Protein AF-A0A8S3VR47-F1 (afdb_monomer)

Radius of gyration: 37.42 Å; Cα contacts (8 Å, |Δi|>4): 208; chains: 1; bounding box: 90×82×97 Å

Sequence (323 aa):
MSSPNVTDDVFSLEKEMTPVKSRRLQKVEEIESEVDSNDSGESSEEDEELQRLKKEQKSQEKKEKIRKEIEKEKKELKKKTEKQKGTAKVDDSLNINSLRKCPSIKKKAESAVKKILEIDSDDSSDESGDTTSSYEVVKKQLWPQSKLQFEYAGSKINFDDLEFNLFVAGELEILSSSKIGDVERIGRTKLLKKIAYYTELYEWKGLKKMYAHIIRQIENGLADWSKDFSEIETPILIKYVKSDVKSKKSIQYGENKKPVKKEETVFYCSHFQRKKCVHKDSHYGKIRGVDKYLQHICATCWREDNRKAYHPESSEICPHQTK

pLDDT: mean 74.53, std 20.35, range [34.5, 96.44]

Mean predicted aligned error: 22.83 Å

Organism: Mytilus edulis (NCBI:txid6550)

Foldseek 3Di:
DDDDDDDDDDDDDDDDDDDDDDPPPPPPPPPPPDDDDDDPDPDPPVVVVVVVVVVVVVVVVVVVVVVVVVVVVVVVVVVVVVVVVPPDPDDPDDDPVVVVPDVVSVVVVVVVVVVVVVVPDDDDDDDDDDDDPPLQQPDDDQALQCQQDDPSPVPPDDLQNDDPVSRLRSLVSVLPDPPDDPLQNVLSVVLNVVLVVCVVFFDPNLSSVLVVVVNVCVRSVVDDSNDDCVVVSCVSGVVTTDPVNVVVPPPPDDDDDDPDPPPPPAAADPCLLVVNDPDPAWDWDDDPNDTDTHGQAEPCCCVPVVDGHNHHLCDPPHPPNDD

Secondary structure (DSSP, 8-state):
----------------------TTS-SSSSSSS---S-------HHHHHHHHHHHHHHHHHHHHHHHHHHHHHHHHHHHHHHHHTTS----S---HHHHTT-HHHHHHHHHHHHHHHTTS---S-------------SSPPP-GGGG--GGGTT----GGG--HHHHHHHHHHHHH-TTS-HHHHHHHHHHHHHHHHHTTTB-HHHHHHHHHHHHHHHHTTS--TTS--HHHHHHHHGGGB-HHHHHHH-SSSS----SSS-----EE-HHHHTT--S-SS-EEEEETTEEEEEE-S-HHHHHHH-----S-TTSTT-TT---

Solvent-accessible surface area (backbone atoms only — not comparable to full-atom values): 20660 Å² total; per-residue (Å²): 136,82,85,81,91,82,84,83,85,88,87,88,86,87,90,80,80,80,79,84,73,69,95,80,75,84,82,80,82,85,82,83,85,85,87,90,79,88,77,100,62,96,70,59,71,69,60,58,51,54,50,50,53,54,52,49,51,54,52,52,54,52,52,52,55,51,52,56,50,55,53,50,52,52,54,52,52,52,54,55,56,57,64,64,68,76,75,69,94,72,82,93,77,82,58,72,73,62,62,72,68,38,67,72,53,49,53,54,51,50,51,55,52,46,67,65,59,68,77,77,76,87,90,74,96,72,96,71,99,68,84,74,80,72,75,62,71,70,42,88,72,93,54,32,61,82,43,38,60,75,93,45,46,89,51,89,62,52,71,90,72,57,48,71,70,56,39,50,51,5,44,51,43,55,60,69,39,84,88,56,54,71,61,48,42,53,28,50,51,53,50,52,52,50,49,66,62,38,59,80,46,31,37,67,72,32,52,52,52,45,51,54,50,52,51,49,35,34,16,47,62,79,44,57,49,85,61,84,56,66,83,62,45,52,75,54,36,67,83,25,55,31,68,79,45,55,67,68,61,42,81,70,81,72,82,75,83,69,97,56,80,83,73,69,84,80,40,55,38,71,41,42,38,71,77,65,46,90,62,95,63,62,45,76,46,74,58,96,88,40,83,42,66,21,34,68,38,15,64,56,46,38,72,75,68,72,37,93,37,84,44,32,47,78,32,93,85,35,94,79,46,81,126

Structure (mmCIF, N/CA/C/O backbone):
data_AF-A0A8S3VR47-F1
#
_entry.id   AF-A0A8S3VR47-F1
#
loop_
_atom_site.group_PDB
_atom_site.id
_atom_site.type_symbol
_atom_site.label_atom_id
_atom_site.label_alt_id
_atom_site.label_comp_id
_atom_site.label_asym_id
_atom_site.label_entity_id
_atom_site.label_seq_id
_atom_site.pdbx_PDB_ins_code
_atom_site.Cartn_x
_atom_site.Cartn_y
_atom_site.Cartn_z
_atom_site.occupancy
_atom_site.B_iso_or_equiv
_atom_site.auth_seq_id
_atom_site.auth_comp_id
_atom_site.auth_asym_id
_atom_site.auth_atom_id
_atom_site.pdbx_PDB_model_num
ATOM 1 N N . MET A 1 1 ? -52.305 -42.055 33.630 1.00 45.38 1 MET A N 1
ATOM 2 C CA . MET A 1 1 ? -50.870 -42.272 33.370 1.00 45.38 1 MET A CA 1
ATOM 3 C C . MET A 1 1 ? -50.114 -41.103 33.960 1.00 45.38 1 MET A C 1
ATOM 5 O O . MET A 1 1 ? -50.601 -39.983 33.903 1.00 45.38 1 MET A O 1
ATOM 9 N N . SER A 1 2 ? -49.038 -41.442 34.648 1.00 35.91 2 SER A N 1
ATOM 10 C CA . SER A 1 2 ? -48.363 -40.696 35.701 1.00 35.91 2 SER A CA 1
ATOM 11 C C . SER A 1 2 ? -47.558 -39.482 35.214 1.00 35.91 2 SER A C 1
ATOM 13 O O . SER A 1 2 ? -46.956 -39.528 34.146 1.00 35.91 2 SER A O 1
ATOM 15 N N . SER A 1 3 ? -47.519 -38.441 36.053 1.00 45.22 3 SER A N 1
ATOM 16 C CA . SER A 1 3 ? -46.480 -37.389 36.176 1.00 45.22 3 SER A CA 1
ATOM 17 C C . SER A 1 3 ? -45.062 -38.001 36.351 1.00 45.22 3 SER A C 1
ATOM 19 O O . SER A 1 3 ? -45.022 -39.215 36.582 1.00 45.22 3 SER A O 1
ATOM 21 N N . PRO A 1 4 ? -43.911 -37.265 36.362 1.00 53.34 4 PRO A N 1
ATOM 22 C CA . PRO A 1 4 ? -43.695 -35.832 36.691 1.00 53.34 4 PRO A CA 1
ATOM 23 C C . PRO A 1 4 ? -42.649 -35.088 35.801 1.00 53.34 4 PRO A C 1
ATOM 25 O O . PRO A 1 4 ? -41.979 -35.690 34.974 1.00 53.34 4 PRO A O 1
ATOM 28 N N . ASN A 1 5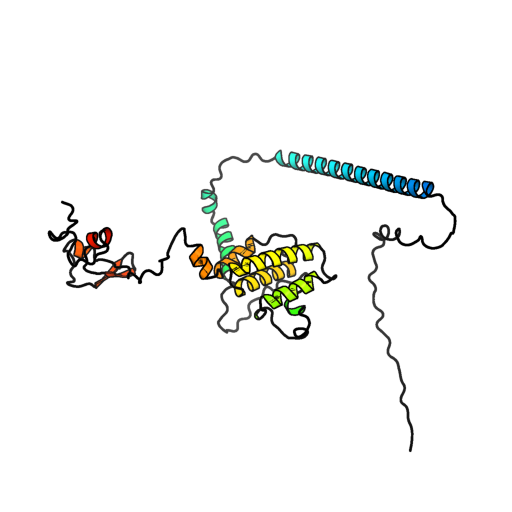 ? -42.623 -33.751 35.729 1.00 44.78 5 ASN A N 1
ATOM 29 C CA . ASN A 1 5 ? -42.005 -32.768 36.644 1.00 44.78 5 ASN A CA 1
ATOM 30 C C . ASN A 1 5 ? -40.547 -33.091 37.045 1.00 44.78 5 ASN A C 1
ATOM 32 O O . ASN A 1 5 ? -40.329 -33.987 37.855 1.00 44.78 5 ASN A O 1
ATOM 36 N N . VAL A 1 6 ? -39.583 -32.318 36.526 1.00 46.34 6 VAL A N 1
ATOM 37 C CA . VAL A 1 6 ? -38.232 -32.155 37.093 1.00 46.34 6 VAL A CA 1
ATOM 38 C C . VAL A 1 6 ? -37.851 -30.679 36.973 1.00 46.34 6 VAL A C 1
ATOM 40 O O . VAL A 1 6 ? -37.623 -30.158 35.881 1.00 46.34 6 VAL A O 1
ATOM 43 N N . THR A 1 7 ? -37.886 -30.021 38.126 1.00 51.62 7 THR A N 1
ATOM 44 C CA . THR A 1 7 ? -37.206 -28.773 38.466 1.00 51.62 7 THR A CA 1
ATOM 45 C C . THR A 1 7 ? -35.730 -29.050 38.780 1.00 51.62 7 THR A C 1
ATOM 47 O O . THR A 1 7 ? -35.314 -30.205 38.802 1.00 51.62 7 THR A O 1
ATOM 50 N N . ASP A 1 8 ? -35.005 -27.971 39.086 1.00 41.53 8 ASP A N 1
ATOM 51 C CA . ASP A 1 8 ? -33.712 -27.883 39.790 1.00 41.53 8 ASP A CA 1
ATOM 52 C C . ASP A 1 8 ? -32.565 -27.465 38.847 1.00 41.53 8 ASP A C 1
ATOM 54 O O . ASP A 1 8 ? -32.149 -28.222 37.976 1.00 41.53 8 ASP A O 1
ATOM 58 N N . ASP A 1 9 ? -32.147 -26.197 38.770 1.00 39.34 9 ASP A N 1
ATOM 59 C CA . ASP A 1 9 ? -31.690 -25.234 39.792 1.00 39.34 9 ASP A CA 1
ATOM 60 C C . ASP A 1 9 ? -30.196 -25.401 40.143 1.00 39.34 9 ASP A C 1
ATOM 62 O O . ASP A 1 9 ? -29.664 -26.501 40.254 1.00 39.34 9 ASP A O 1
ATOM 66 N N . VAL A 1 10 ? -29.557 -24.245 40.343 1.00 40.38 10 VAL A N 1
ATOM 67 C CA . VAL A 1 10 ? -28.254 -24.017 40.989 1.00 40.38 10 VAL A CA 1
ATOM 68 C C . VAL A 1 10 ? -26.979 -24.416 40.221 1.00 40.38 10 VAL A C 1
ATOM 70 O O . VAL A 1 10 ? -26.553 -25.560 40.230 1.00 40.38 10 VAL A O 1
ATOM 73 N N . PHE A 1 11 ? -26.258 -23.413 39.697 1.00 36.03 11 PHE A N 1
ATOM 74 C CA . PHE A 1 11 ? -24.902 -23.088 40.180 1.00 36.03 11 PHE A CA 1
ATOM 75 C C . PHE A 1 11 ? -24.488 -21.669 39.746 1.00 36.03 11 PHE A C 1
ATOM 77 O O . PHE A 1 11 ? -24.173 -21.395 38.591 1.00 36.03 11 PHE A O 1
ATOM 84 N N . SER A 1 12 ? -24.501 -20.756 40.719 1.00 49.31 12 SER A N 1
ATOM 85 C CA . SER A 1 12 ? -23.784 -19.479 40.691 1.00 49.31 12 SER A CA 1
ATOM 86 C C . SER A 1 12 ? -22.348 -19.700 41.153 1.00 49.31 12 SER A C 1
ATOM 88 O O . SER A 1 12 ? -22.176 -20.304 42.206 1.00 49.31 12 SER A O 1
ATOM 90 N N . LEU A 1 13 ? -21.358 -19.156 40.438 1.00 44.16 13 LEU A N 1
ATOM 91 C CA . LEU A 1 13 ? -20.103 -18.603 40.977 1.00 44.16 13 LEU A CA 1
ATOM 92 C C . LEU A 1 13 ? -19.176 -18.220 39.820 1.00 44.16 13 LEU A C 1
ATOM 94 O O . LEU A 1 13 ? -18.430 -19.050 39.328 1.00 44.16 13 LEU A O 1
ATOM 98 N N . GLU A 1 14 ? -19.186 -16.946 39.437 1.00 43.62 14 GLU A N 1
ATOM 99 C CA . GLU A 1 14 ? -17.958 -16.259 39.029 1.00 43.62 14 GLU A CA 1
ATOM 100 C C . GLU A 1 14 ? -18.130 -14.766 39.309 1.00 43.62 14 GLU A C 1
ATOM 102 O O . GLU A 1 14 ? -18.739 -13.985 38.582 1.00 43.62 14 GLU A O 1
ATOM 107 N N . LYS A 1 15 ? -17.663 -14.416 40.502 1.00 48.91 15 LYS A N 1
ATOM 108 C CA . LYS A 1 15 ? -17.603 -13.080 41.060 1.00 48.91 15 LYS A CA 1
ATOM 109 C C . LYS A 1 15 ? -16.148 -12.661 40.974 1.00 48.91 15 LYS A C 1
ATOM 111 O O . LYS A 1 15 ? -15.463 -12.791 41.975 1.00 48.91 15 LYS A O 1
ATOM 116 N N . GLU A 1 16 ? -15.669 -12.158 39.839 1.00 39.12 16 GLU A N 1
ATOM 117 C CA . GLU A 1 16 ? -14.334 -11.555 39.806 1.00 39.12 16 GLU A CA 1
ATOM 118 C C . GLU A 1 16 ? -14.244 -10.275 38.962 1.00 39.12 16 GLU A C 1
ATOM 120 O O . GLU A 1 16 ? -14.338 -10.254 37.740 1.00 39.12 16 GLU A O 1
ATOM 125 N N . MET A 1 17 ? -13.980 -9.207 39.723 1.00 35.44 17 MET A N 1
ATOM 126 C CA . MET A 1 17 ? -12.938 -8.215 39.461 1.00 35.44 17 MET A CA 1
ATOM 127 C C . MET A 1 17 ? -13.249 -7.157 38.398 1.00 35.44 17 MET A C 1
ATOM 129 O O . MET A 1 17 ? -12.643 -7.072 37.333 1.00 35.44 17 MET A O 1
ATOM 133 N N . THR A 1 18 ? -14.113 -6.217 38.786 1.00 48.44 18 THR A N 1
ATOM 134 C CA . THR A 1 18 ? -14.063 -4.853 38.249 1.00 48.44 18 THR A CA 1
ATOM 135 C C . THR A 1 18 ? -12.671 -4.253 38.496 1.00 48.44 18 THR A C 1
ATOM 137 O O . THR A 1 18 ? -12.211 -4.275 39.644 1.00 48.44 18 THR A O 1
ATOM 140 N N . PRO A 1 19 ? -12.001 -3.669 37.490 1.00 47.28 19 PRO A N 1
ATOM 141 C CA . PRO A 1 19 ? -10.727 -3.008 37.713 1.00 47.28 19 PRO A CA 1
ATOM 142 C C . PRO A 1 19 ? -10.927 -1.799 38.630 1.00 47.28 19 PRO A C 1
ATOM 144 O O . PRO A 1 19 ? -11.740 -0.911 38.363 1.00 47.28 19 PRO A O 1
ATOM 147 N N . VAL A 1 20 ? -10.151 -1.779 39.714 1.00 42.91 20 VAL A N 1
ATOM 148 C CA . VAL A 1 20 ? -9.970 -0.640 40.614 1.00 42.91 20 VAL A CA 1
ATOM 149 C C . VAL A 1 20 ? -9.509 0.549 39.774 1.00 42.91 20 VAL A C 1
ATOM 151 O O . VAL A 1 20 ? -8.335 0.677 39.422 1.00 42.91 20 VAL A O 1
ATOM 154 N N . LYS A 1 21 ? -10.452 1.423 39.414 1.00 40.72 21 LYS A N 1
ATOM 155 C CA . LYS A 1 21 ? -10.138 2.706 38.794 1.00 40.72 21 LYS A CA 1
ATOM 156 C C . LYS A 1 21 ? -9.376 3.542 39.818 1.00 40.72 21 LYS A C 1
ATOM 158 O O . LYS A 1 21 ? -9.867 3.857 40.900 1.00 40.72 21 LYS A O 1
ATOM 163 N N . SER A 1 22 ? -8.142 3.868 39.453 1.00 42.78 22 SER A N 1
ATOM 164 C CA . SER A 1 22 ? -7.271 4.791 40.167 1.00 42.78 22 SER A CA 1
ATOM 165 C C . SER A 1 22 ? -8.015 6.094 40.477 1.00 42.78 22 SER A C 1
ATOM 167 O O . SER A 1 22 ? -8.531 6.766 39.584 1.00 42.78 22 SER A O 1
ATOM 169 N N . ARG A 1 23 ? -8.038 6.453 41.763 1.00 48.28 23 ARG A N 1
ATOM 170 C CA . ARG A 1 23 ? -8.729 7.592 42.400 1.00 48.28 23 ARG A CA 1
ATOM 171 C C . ARG A 1 23 ? -8.258 8.989 41.945 1.00 48.28 23 ARG A C 1
ATOM 173 O O . ARG A 1 23 ? -8.416 9.958 42.680 1.00 48.28 23 ARG A O 1
ATOM 180 N N . ARG A 1 24 ? -7.639 9.126 40.767 1.00 48.47 24 ARG A N 1
ATOM 181 C CA . ARG A 1 24 ? -6.982 10.369 40.322 1.00 48.47 24 ARG A CA 1
ATOM 182 C C . ARG A 1 24 ? -7.484 10.979 39.014 1.00 48.47 24 ARG A C 1
ATOM 184 O O . ARG A 1 24 ? -6.979 12.032 38.645 1.00 48.47 24 ARG A O 1
ATOM 191 N N . LEU A 1 25 ? -8.490 10.398 38.357 1.00 46.91 25 LEU A N 1
ATOM 192 C CA . LEU A 1 25 ? -9.083 10.965 37.132 1.00 46.91 25 LEU A CA 1
ATOM 193 C C . LEU A 1 25 ? -10.621 10.920 37.119 1.00 46.91 25 LEU A C 1
ATOM 195 O O . LEU A 1 25 ? -11.232 10.718 36.081 1.00 46.91 25 LEU A O 1
ATOM 199 N N . GLN A 1 26 ? -11.254 11.145 38.271 1.00 45.03 26 GLN A N 1
ATOM 200 C CA . GLN A 1 26 ? -12.717 11.224 38.410 1.00 45.03 26 GLN A CA 1
ATOM 201 C C . GLN A 1 26 ? -13.186 12.649 38.759 1.00 45.03 26 GLN A C 1
ATOM 203 O O . GLN A 1 26 ? -14.084 12.840 39.563 1.00 45.03 26 GLN A O 1
ATOM 208 N N . LYS A 1 27 ? -12.525 13.677 38.207 1.00 46.84 27 LYS A N 1
ATOM 209 C CA . LYS A 1 27 ? -12.862 15.092 38.473 1.00 46.84 27 LYS A CA 1
ATOM 210 C C . LYS A 1 27 ? -13.110 15.926 37.210 1.00 46.84 27 LYS A C 1
ATOM 212 O O . LYS A 1 27 ? -13.050 17.148 37.271 1.00 46.84 27 LYS A O 1
ATOM 217 N N . VAL A 1 28 ? -13.344 15.283 36.062 1.00 46.56 28 VAL A N 1
ATOM 218 C CA . VAL A 1 28 ? -13.580 15.989 34.783 1.00 46.56 28 VAL A CA 1
ATOM 219 C C . VAL A 1 28 ? -14.861 15.537 34.060 1.00 46.56 28 VAL A C 1
ATOM 221 O O . VAL A 1 28 ? -15.306 16.248 33.173 1.00 46.56 28 VAL A O 1
ATOM 224 N N . GLU A 1 29 ? -15.518 14.448 34.475 1.00 46.59 29 GLU A N 1
ATOM 225 C CA . GLU A 1 29 ? -16.723 13.914 33.797 1.00 46.59 29 GLU A CA 1
ATOM 226 C C . GLU A 1 29 ? -18.008 13.934 34.646 1.00 46.59 29 GLU A C 1
ATOM 228 O O . GLU A 1 29 ? -19.011 13.354 34.257 1.00 46.59 29 GLU A O 1
ATOM 233 N N . GLU A 1 30 ? -18.015 14.626 35.787 1.00 46.81 30 GLU A N 1
ATOM 234 C CA . GLU A 1 30 ? -19.181 14.708 36.686 1.00 46.81 30 GLU A CA 1
ATOM 235 C C . GLU A 1 30 ? -19.636 16.168 36.874 1.00 46.81 30 GLU A C 1
ATOM 237 O O . GLU A 1 30 ? -19.769 16.652 37.993 1.00 46.81 30 GLU A O 1
ATOM 242 N N . ILE A 1 31 ? -19.769 16.926 35.772 1.00 48.53 31 ILE A N 1
ATOM 243 C CA . ILE A 1 31 ? -20.340 18.297 35.779 1.00 48.53 31 ILE A CA 1
ATOM 244 C C . ILE A 1 31 ? -21.360 18.523 34.631 1.00 48.53 31 ILE A C 1
ATOM 246 O O . ILE A 1 31 ? -21.860 19.629 34.470 1.00 48.53 31 ILE A O 1
ATOM 250 N N . GLU A 1 32 ? -21.747 17.509 33.845 1.00 50.62 32 GLU A N 1
ATOM 251 C CA . GLU A 1 32 ? -22.691 17.709 32.717 1.00 50.62 32 GLU A CA 1
ATOM 252 C C . GLU A 1 32 ? -24.020 16.939 32.814 1.00 50.62 32 GLU A C 1
ATOM 254 O O . GLU A 1 32 ? -24.735 16.857 31.822 1.00 50.62 32 GLU A O 1
ATOM 259 N N . SER A 1 33 ? -24.415 16.411 33.979 1.00 49.59 33 SER A N 1
ATOM 260 C CA . SER A 1 33 ? -25.659 15.621 34.065 1.00 49.59 33 SER A CA 1
ATOM 261 C C . SER A 1 33 ? -26.520 15.835 35.310 1.00 49.59 33 SER A C 1
ATOM 263 O O . SER A 1 33 ? -27.142 14.885 35.773 1.00 49.59 33 SER A O 1
ATOM 265 N N . GLU A 1 34 ? -26.600 17.053 35.843 1.00 53.34 34 GLU A N 1
ATOM 266 C CA . GLU A 1 34 ? -27.635 17.396 36.832 1.00 53.34 34 GLU A CA 1
ATOM 267 C C . GLU A 1 34 ? -28.100 18.846 36.669 1.00 53.34 34 GLU A C 1
ATOM 269 O O . GLU A 1 34 ? -27.695 19.706 37.440 1.00 53.34 34 GLU A O 1
ATOM 274 N N . VAL A 1 35 ? -28.950 19.124 35.675 1.00 54.09 35 VAL A N 1
ATOM 275 C CA . VAL A 1 35 ? -29.987 20.168 35.785 1.00 54.09 35 VAL A CA 1
ATOM 276 C C . VAL A 1 35 ? -31.121 19.810 34.817 1.00 54.09 35 VAL A C 1
ATOM 278 O O . VAL A 1 35 ? -31.067 20.192 33.658 1.00 54.09 35 VAL A O 1
ATOM 281 N N . ASP A 1 36 ? -32.112 19.040 35.263 1.00 47.97 36 ASP A N 1
ATOM 282 C CA . ASP A 1 36 ? -33.430 18.977 34.608 1.00 47.97 36 ASP A CA 1
ATOM 283 C C . ASP A 1 36 ? -34.468 18.436 35.601 1.00 47.97 36 ASP A C 1
ATOM 285 O O . ASP A 1 36 ? -34.911 17.292 35.538 1.00 47.97 36 ASP A O 1
ATOM 289 N N . SER A 1 37 ? -34.817 19.270 36.581 1.00 53.62 37 SER A N 1
ATOM 290 C CA . SER A 1 37 ? -36.070 19.154 37.336 1.00 53.62 37 SER A CA 1
ATOM 291 C C . SER A 1 37 ? -36.248 20.378 38.238 1.00 53.62 37 SER A C 1
ATOM 293 O O . SER A 1 37 ? -35.385 20.638 39.076 1.00 53.62 37 SER A O 1
ATOM 295 N N . ASN A 1 38 ? -37.398 21.048 38.090 1.00 43.69 38 ASN A N 1
ATOM 296 C CA . ASN A 1 38 ? -37.838 22.317 38.701 1.00 43.69 38 ASN A CA 1
ATOM 297 C C . ASN A 1 38 ? -37.197 23.549 38.035 1.00 43.69 38 ASN A C 1
ATOM 299 O O . ASN A 1 38 ? -35.996 23.586 37.825 1.00 43.69 38 ASN A O 1
ATOM 303 N N . ASP A 1 39 ? -37.905 24.604 37.652 1.00 45.28 39 ASP A N 1
ATOM 304 C CA . ASP A 1 39 ? -39.123 25.181 38.207 1.00 45.28 39 ASP A CA 1
ATOM 305 C C . ASP A 1 39 ? -39.733 26.102 37.138 1.00 45.28 39 ASP A C 1
ATOM 307 O O . ASP A 1 39 ? -39.016 26.791 36.410 1.00 45.28 39 ASP A O 1
ATOM 311 N N . SER A 1 40 ? -41.055 26.092 37.020 1.00 52.41 40 SER A N 1
ATOM 312 C CA . SER A 1 40 ? -41.826 26.959 36.135 1.00 52.41 40 SER A CA 1
ATOM 313 C C . SER A 1 40 ? -41.816 28.391 36.672 1.00 52.41 40 SER A C 1
ATOM 315 O O . SER A 1 40 ? -42.742 28.808 37.365 1.00 52.41 40 SER A O 1
ATOM 317 N N . GLY A 1 41 ? -40.759 29.134 36.362 1.00 51.00 41 GLY A N 1
ATOM 318 C CA . GLY A 1 41 ? -40.695 30.579 36.535 1.00 51.00 41 GLY A CA 1
ATOM 319 C C . GLY A 1 41 ? -40.563 31.238 35.172 1.00 51.00 41 GLY A C 1
ATOM 320 O O . GLY A 1 41 ? -39.609 30.955 34.452 1.00 51.00 41 GLY A O 1
ATOM 321 N N . GLU A 1 42 ? -41.513 32.102 34.817 1.00 56.94 42 GLU A N 1
ATOM 322 C CA . GLU A 1 42 ? -41.394 33.052 33.708 1.00 56.94 42 GLU A CA 1
ATOM 323 C C . GLU A 1 42 ? -40.148 33.926 33.935 1.00 56.94 42 GLU A C 1
ATOM 325 O O . GLU A 1 42 ? -40.198 34.969 34.584 1.00 56.94 42 GLU A O 1
ATOM 330 N N . SER A 1 43 ? -38.997 33.459 33.455 1.00 55.41 43 SER A N 1
ATOM 331 C CA . SER A 1 43 ? -37.766 34.235 33.395 1.00 55.41 43 SER A CA 1
ATOM 332 C C . SER A 1 43 ? -37.790 34.999 32.080 1.00 55.41 43 SER A C 1
ATOM 334 O O . SER A 1 43 ? -37.820 34.410 31.001 1.00 55.41 43 SER A O 1
ATOM 336 N N . SER A 1 44 ? -37.855 36.324 32.191 1.00 65.44 44 SER A N 1
ATOM 337 C CA . SER A 1 44 ? -37.776 37.250 31.067 1.00 65.44 44 SER A CA 1
ATOM 338 C C . SER A 1 44 ? -36.566 36.928 30.191 1.00 65.44 44 SER A C 1
ATOM 340 O O . SER A 1 44 ? -35.469 36.735 30.711 1.00 65.44 44 SER A O 1
ATOM 342 N N . GLU A 1 45 ? -36.765 36.922 28.872 1.00 67.31 45 GLU A N 1
ATOM 343 C CA . GLU A 1 45 ? -35.772 36.584 27.835 1.00 67.31 45 GLU A CA 1
ATOM 344 C C . GLU A 1 45 ? -34.402 37.279 28.026 1.00 67.31 45 GLU A C 1
ATOM 346 O O . GLU A 1 45 ? -33.360 36.737 27.651 1.00 67.31 45 GLU A O 1
ATOM 351 N N . GLU A 1 46 ? -34.383 38.439 28.688 1.00 68.06 46 GLU A N 1
ATOM 352 C CA . GLU A 1 46 ? -33.183 39.210 29.033 1.00 68.06 46 GLU A CA 1
ATOM 353 C C . GLU A 1 46 ? -32.225 38.475 30.001 1.00 68.06 46 GLU A C 1
ATOM 355 O O . GLU A 1 46 ? -31.000 38.606 29.894 1.00 68.06 46 GLU A O 1
ATOM 360 N N . ASP A 1 47 ? -32.744 37.651 30.917 1.00 74.25 47 ASP A N 1
ATOM 361 C CA . ASP A 1 47 ? -31.931 36.922 31.900 1.00 74.25 47 ASP A CA 1
ATOM 362 C C . ASP A 1 47 ? -31.215 35.710 31.282 1.00 74.25 47 ASP A C 1
ATOM 364 O O . ASP A 1 47 ? -30.073 35.397 31.649 1.00 74.25 47 ASP A O 1
ATOM 368 N N . GLU A 1 48 ? -31.833 35.048 30.299 1.00 76.56 48 GLU A N 1
ATOM 369 C CA . GLU A 1 48 ? -31.192 33.958 29.559 1.00 76.56 48 GLU A CA 1
ATOM 370 C C . GLU A 1 48 ? -30.046 34.466 28.676 1.00 76.56 48 GLU A C 1
ATOM 372 O O . GLU A 1 48 ? -28.984 33.832 28.595 1.00 76.56 48 GLU A O 1
ATOM 377 N N . GLU A 1 49 ? -30.217 35.627 28.041 1.00 80.19 49 GLU A N 1
ATOM 378 C CA . GLU A 1 49 ? -29.181 36.244 27.212 1.00 80.19 49 GLU A CA 1
ATOM 379 C C . GLU A 1 49 ? -27.958 36.644 28.054 1.00 80.19 49 GLU A C 1
ATOM 381 O O . GLU A 1 49 ? -26.811 36.333 27.703 1.00 80.19 49 GLU A O 1
ATOM 386 N N . LEU A 1 50 ? -28.188 37.212 29.243 1.00 80.19 50 LEU A N 1
ATOM 387 C CA . LEU A 1 50 ? -27.123 37.560 30.184 1.00 80.19 50 LEU A CA 1
ATOM 388 C C . LEU A 1 50 ? -26.336 36.323 30.659 1.00 80.19 50 LEU A C 1
ATOM 390 O O . LEU A 1 50 ? -25.113 36.381 30.849 1.00 80.19 50 LEU A O 1
ATOM 394 N N . GLN A 1 51 ? -27.004 35.178 30.836 1.00 79.25 51 GLN A N 1
ATOM 395 C CA . GLN A 1 51 ? -26.338 33.920 31.185 1.00 79.25 51 GLN A CA 1
ATOM 396 C C . GLN A 1 51 ? -25.484 33.366 30.037 1.00 79.25 51 GLN A C 1
ATOM 398 O O . GLN A 1 51 ? -24.385 32.853 30.289 1.00 79.25 51 GLN A O 1
ATOM 403 N N . ARG A 1 52 ? -25.938 33.490 28.783 1.00 81.62 52 ARG A N 1
ATOM 404 C CA . ARG A 1 52 ? -25.165 33.076 27.597 1.00 81.62 52 ARG A CA 1
ATOM 405 C C . ARG A 1 52 ? -23.894 33.911 27.446 1.00 81.62 52 ARG A C 1
ATOM 407 O O . ARG A 1 52 ? -22.812 33.336 27.318 1.00 81.62 52 ARG A O 1
ATOM 414 N N . LEU A 1 53 ? -23.991 35.233 27.602 1.00 85.19 53 LEU A N 1
ATOM 415 C CA . LEU A 1 53 ? -22.838 36.140 27.541 1.00 85.19 53 LEU A CA 1
ATOM 416 C C . LEU A 1 53 ? -21.802 35.845 28.638 1.00 85.19 53 LEU A C 1
ATOM 418 O O . LEU A 1 53 ? -20.599 35.805 28.369 1.00 85.19 53 LEU A O 1
ATOM 422 N N . LYS A 1 54 ? -22.242 35.545 29.868 1.00 88.94 54 LYS A N 1
ATOM 423 C CA . LYS A 1 54 ? -21.338 35.148 30.966 1.00 88.94 54 LYS A CA 1
ATOM 424 C C . LYS A 1 54 ? -20.627 33.817 30.697 1.00 88.94 54 LYS A C 1
ATOM 426 O O . LYS A 1 54 ? -19.454 33.666 31.047 1.00 88.94 54 LYS A O 1
ATOM 431 N N . LYS A 1 55 ? -21.309 32.838 30.087 1.00 86.88 55 LYS A N 1
ATOM 432 C CA . LYS A 1 55 ? -20.695 31.556 29.684 1.00 86.88 55 LYS A CA 1
ATOM 433 C C . LYS A 1 55 ? -19.673 31.759 28.563 1.00 86.88 55 LYS A C 1
ATOM 435 O O . LYS A 1 55 ? -18.597 31.159 28.603 1.00 86.88 55 LYS A O 1
ATOM 440 N N . GLU A 1 56 ? -19.966 32.638 27.609 1.00 87.44 56 GLU A N 1
ATOM 441 C CA . GLU A 1 56 ? -19.057 32.951 26.510 1.00 87.44 56 GLU A CA 1
ATOM 442 C C . GLU A 1 56 ? -17.799 33.688 26.987 1.00 87.44 56 GLU A C 1
ATOM 444 O O . GLU A 1 56 ? -16.691 33.270 26.643 1.00 87.44 56 GLU A O 1
ATOM 449 N N . GLN A 1 57 ? -17.934 34.685 27.866 1.00 88.69 57 GLN A N 1
ATOM 450 C CA . GLN A 1 57 ? -16.788 35.370 28.479 1.00 88.69 57 GLN A CA 1
ATOM 451 C C . GLN A 1 57 ? -15.874 34.392 29.232 1.00 88.69 57 GLN A C 1
ATOM 453 O O . GLN A 1 57 ? -14.664 34.374 29.001 1.00 88.69 57 GLN A O 1
ATOM 458 N N . LYS A 1 58 ? -16.440 33.484 30.041 1.00 88.12 58 LYS A N 1
ATOM 459 C CA . LYS A 1 58 ? -15.656 32.439 30.729 1.00 88.12 58 LYS A CA 1
ATOM 460 C C . LYS A 1 58 ? -14.942 31.494 29.755 1.00 88.12 58 LYS A C 1
ATOM 462 O O . LYS A 1 58 ? -13.819 31.0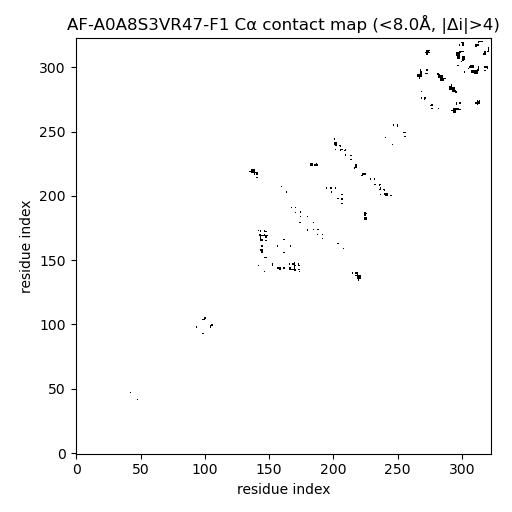58 30.017 1.00 88.12 58 LYS A O 1
ATOM 467 N N . SER A 1 59 ? -15.571 31.167 28.625 1.00 84.06 59 SER A N 1
ATOM 468 C CA . SER A 1 59 ? -14.960 30.346 27.572 1.00 84.06 59 SER A CA 1
ATOM 469 C C . SER A 1 59 ? -13.792 31.070 26.892 1.00 84.06 59 SER A C 1
ATOM 471 O O . SER A 1 59 ? -12.738 30.470 26.654 1.00 84.06 59 SER A O 1
ATOM 473 N N . GLN A 1 60 ? -13.937 32.372 26.632 1.00 85.50 60 GLN A N 1
ATOM 474 C CA . GLN A 1 60 ? -12.887 33.208 26.049 1.00 85.50 60 GLN A CA 1
ATOM 475 C C . GLN A 1 60 ? -11.684 33.362 26.995 1.00 85.50 60 GLN A C 1
ATOM 477 O O . GLN A 1 60 ? -10.551 33.125 26.569 1.00 85.50 60 GLN A O 1
ATOM 482 N N . GLU A 1 61 ? -11.911 33.616 28.287 1.00 91.06 61 GLU A N 1
ATOM 483 C CA . GLU A 1 61 ? -10.846 33.678 29.302 1.00 91.06 61 GLU A CA 1
ATOM 484 C C . GLU A 1 61 ? -10.068 32.355 29.407 1.00 91.06 61 GLU A C 1
ATOM 486 O O . GLU A 1 61 ? -8.833 32.337 29.469 1.00 91.06 61 GLU A O 1
ATOM 491 N N . LYS A 1 62 ? -10.774 31.215 29.363 1.00 90.12 62 LYS A N 1
ATOM 492 C CA . LYS A 1 62 ? -10.146 29.885 29.397 1.00 90.12 62 LYS A CA 1
ATOM 493 C C . LYS A 1 62 ? -9.277 29.639 28.159 1.00 90.12 62 LYS A C 1
ATOM 495 O O . LYS A 1 62 ? -8.164 29.125 28.289 1.00 90.12 62 LYS A O 1
ATOM 500 N N . LYS A 1 63 ? -9.736 30.049 26.969 1.00 86.44 63 LYS A N 1
ATOM 501 C CA . LYS A 1 63 ? -8.955 29.967 25.720 1.00 86.44 63 LYS A CA 1
ATOM 502 C C . LYS A 1 63 ? -7.704 30.846 25.768 1.00 86.44 63 LYS A C 1
ATOM 504 O O . LYS A 1 63 ? -6.646 30.416 25.306 1.00 86.44 63 LYS A O 1
ATOM 509 N N . GLU A 1 64 ? -7.793 32.047 26.336 1.00 92.62 64 GLU A N 1
ATOM 510 C CA . GLU A 1 64 ? -6.641 32.944 26.468 1.00 92.62 64 GLU A CA 1
ATOM 511 C C . GLU A 1 64 ? -5.588 32.384 27.436 1.00 92.62 64 GLU A C 1
ATOM 513 O O . GLU A 1 64 ? -4.388 32.427 27.149 1.00 92.62 64 GLU A O 1
ATOM 518 N N . LYS A 1 65 ? -6.025 31.772 28.543 1.00 92.06 65 LYS A N 1
ATOM 519 C CA . LYS A 1 65 ? -5.127 31.120 29.506 1.00 92.06 65 LYS A CA 1
ATOM 520 C C . LYS A 1 65 ? -4.338 29.970 28.870 1.00 92.06 65 LYS A C 1
ATOM 522 O O . LYS A 1 65 ? -3.121 29.914 29.034 1.00 92.06 65 LYS A O 1
ATOM 527 N N . ILE A 1 66 ? -4.999 29.134 28.065 1.00 87.25 66 ILE A N 1
ATOM 528 C CA . ILE A 1 66 ? -4.353 28.039 27.317 1.00 87.25 66 ILE A CA 1
ATOM 529 C C . ILE A 1 66 ? -3.341 28.587 26.297 1.00 87.25 66 ILE A C 1
ATOM 531 O O . ILE A 1 66 ? -2.236 28.061 26.172 1.00 87.25 66 ILE A O 1
ATOM 535 N N . ARG A 1 67 ? -3.663 29.682 25.590 1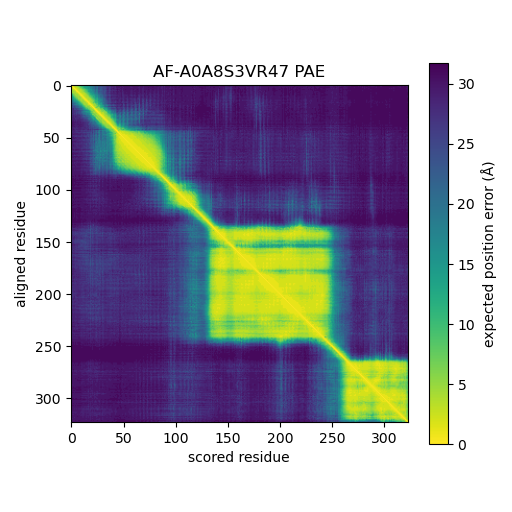.00 88.12 67 ARG A N 1
ATOM 536 C CA . ARG A 1 67 ? -2.721 30.312 24.643 1.00 88.12 67 ARG A CA 1
ATOM 537 C C . ARG A 1 67 ? -1.444 30.801 25.331 1.00 88.12 67 ARG A C 1
ATOM 539 O O . ARG A 1 67 ? -0.357 30.575 24.799 1.00 88.12 67 ARG A O 1
ATOM 546 N N . LYS A 1 68 ? -1.563 31.425 26.509 1.00 92.81 68 LYS A N 1
ATOM 547 C CA . LYS A 1 68 ? -0.407 31.893 27.300 1.00 92.81 68 LYS A CA 1
ATOM 548 C C . LYS A 1 68 ? 0.479 30.732 27.764 1.00 92.81 68 LYS A C 1
ATOM 550 O O . LYS A 1 68 ? 1.702 30.867 27.776 1.00 92.81 68 LYS A O 1
ATOM 555 N N . GLU A 1 69 ? -0.116 29.590 28.098 1.00 91.62 69 GLU A N 1
ATOM 556 C CA . GLU A 1 69 ? 0.614 28.383 28.503 1.00 91.62 69 GLU A CA 1
ATOM 557 C C . GLU A 1 69 ? 1.401 27.767 27.332 1.00 91.62 69 GLU A C 1
ATOM 559 O O . GLU A 1 69 ? 2.608 27.556 27.451 1.00 91.62 69 GLU A O 1
ATOM 564 N N . ILE A 1 70 ? 0.776 27.638 26.155 1.00 87.00 70 ILE A N 1
ATOM 565 C CA . ILE A 1 70 ? 1.442 27.167 24.924 1.00 87.00 70 ILE A CA 1
ATOM 566 C C . ILE A 1 70 ? 2.609 28.086 24.528 1.00 87.00 70 ILE A C 1
ATOM 568 O O . ILE A 1 70 ? 3.666 27.621 24.094 1.00 87.00 70 ILE A O 1
ATOM 572 N N . GLU A 1 71 ? 2.448 29.406 24.655 1.00 91.25 71 GLU A N 1
ATOM 573 C CA . GLU A 1 71 ? 3.523 30.349 24.331 1.00 91.25 71 GLU A CA 1
ATOM 574 C C . GLU A 1 71 ? 4.707 30.225 25.304 1.00 91.25 71 GLU A C 1
ATOM 576 O O . GLU A 1 71 ? 5.870 30.320 24.891 1.00 91.25 71 GLU A O 1
ATOM 581 N N . LYS A 1 72 ? 4.430 29.959 26.586 1.00 93.88 72 LYS A N 1
ATOM 582 C CA . LYS A 1 72 ? 5.460 29.710 27.599 1.00 93.88 72 LYS A CA 1
ATOM 583 C C . LYS A 1 72 ? 6.239 28.427 27.294 1.00 93.88 72 LYS A C 1
ATOM 585 O O . LYS A 1 72 ? 7.469 28.471 27.274 1.00 93.88 72 LYS A O 1
ATOM 590 N N . GLU A 1 73 ? 5.557 27.333 26.955 1.00 89.56 73 GLU A N 1
ATOM 591 C CA . GLU A 1 73 ? 6.205 26.070 26.568 1.00 89.56 73 GLU A CA 1
ATOM 592 C C . GLU A 1 73 ? 7.073 26.221 25.312 1.00 89.56 73 GLU A C 1
ATOM 594 O O . GLU A 1 73 ? 8.216 25.756 25.279 1.00 89.56 73 GLU A O 1
ATOM 599 N N . LYS A 1 74 ? 6.593 26.952 24.294 1.00 89.75 74 LYS A N 1
ATOM 600 C CA . LYS A 1 74 ? 7.384 27.251 23.087 1.00 89.75 74 LYS A CA 1
ATOM 601 C C . LYS A 1 74 ? 8.661 28.033 23.406 1.00 89.75 74 LYS A C 1
ATOM 603 O O . LYS A 1 74 ? 9.716 27.740 22.838 1.00 89.75 74 LYS A O 1
ATOM 608 N N . LYS A 1 75 ? 8.595 29.010 24.320 1.00 88.88 75 LYS A N 1
ATOM 609 C CA . LYS A 1 75 ? 9.776 29.770 24.772 1.00 88.88 75 LYS A CA 1
ATOM 610 C C . LYS A 1 75 ? 10.771 28.879 25.523 1.00 88.88 75 LYS A C 1
ATOM 612 O O . LYS A 1 75 ? 11.977 29.041 25.339 1.00 88.88 75 LYS A O 1
ATOM 617 N N . GLU A 1 76 ? 10.302 27.922 26.322 1.00 88.00 76 GLU A N 1
ATOM 618 C CA . GLU A 1 76 ? 11.178 26.963 27.010 1.00 88.00 76 GLU A CA 1
ATOM 619 C C . GLU A 1 76 ? 11.839 25.962 26.055 1.00 88.00 76 GLU A C 1
ATOM 621 O O . GLU A 1 76 ? 13.040 25.708 26.171 1.00 88.00 76 GLU A O 1
ATOM 626 N N . LEU A 1 77 ? 11.099 25.449 25.069 1.00 81.38 77 LEU A N 1
ATOM 627 C CA . LEU A 1 77 ? 11.637 24.592 24.006 1.00 81.38 77 LEU A CA 1
ATOM 628 C C . LEU A 1 77 ? 12.731 25.306 23.205 1.00 81.38 77 LEU A C 1
ATOM 630 O O . LEU A 1 77 ? 13.806 24.739 23.001 1.00 81.38 77 LEU A O 1
ATOM 634 N N . LYS A 1 78 ? 12.513 26.575 22.838 1.00 83.19 78 LYS A N 1
ATOM 635 C CA . LYS A 1 78 ? 13.513 27.371 22.111 1.00 83.19 78 LYS A CA 1
ATOM 636 C C . LYS A 1 78 ? 14.803 27.561 22.922 1.00 83.19 78 LYS A C 1
ATOM 638 O O . LYS A 1 78 ? 15.896 27.335 22.399 1.00 83.19 78 LYS A O 1
ATOM 643 N N . LYS A 1 79 ? 14.691 27.859 24.225 1.00 80.69 79 LYS A N 1
ATOM 644 C CA . LYS A 1 79 ? 15.850 27.954 25.135 1.00 80.69 79 LYS A CA 1
ATOM 645 C C . LYS A 1 79 ? 16.612 26.629 25.263 1.00 80.69 79 LYS A C 1
ATOM 647 O O . LYS A 1 79 ? 17.839 26.644 25.333 1.00 80.69 79 LYS A O 1
ATOM 652 N N . LYS A 1 80 ? 15.918 25.482 25.268 1.00 76.69 80 LYS A N 1
ATOM 653 C CA . LYS A 1 80 ? 16.558 24.151 25.286 1.00 76.69 80 LYS A CA 1
ATOM 654 C C . LYS A 1 80 ? 17.331 23.873 23.991 1.00 76.69 80 LYS A C 1
ATOM 656 O O . LYS A 1 80 ? 18.456 23.384 24.060 1.00 76.69 80 LYS A O 1
ATOM 661 N N . THR A 1 81 ? 16.783 24.249 22.833 1.00 69.81 81 THR A N 1
ATOM 662 C CA . THR A 1 81 ? 17.458 24.063 21.536 1.00 69.81 81 THR A CA 1
ATOM 663 C C . THR A 1 81 ? 18.675 24.971 21.341 1.00 69.81 81 THR A C 1
ATOM 665 O O . THR A 1 81 ? 19.667 24.541 20.757 1.00 69.81 81 THR A O 1
ATOM 668 N N . GLU A 1 82 ? 18.655 26.199 21.868 1.00 67.44 82 GLU A N 1
ATOM 669 C CA . GLU A 1 82 ? 19.810 27.109 21.800 1.00 67.44 82 GLU A CA 1
ATOM 670 C C . GLU A 1 82 ? 20.952 26.657 22.727 1.00 67.44 82 GLU A C 1
ATOM 672 O O . GLU A 1 82 ? 22.119 26.749 22.350 1.00 67.44 82 GLU A O 1
ATOM 677 N N . LYS A 1 83 ? 20.641 26.055 23.886 1.00 60.62 83 LYS A N 1
ATOM 678 C CA . LYS A 1 83 ? 21.655 25.492 24.798 1.00 60.62 83 LYS A CA 1
ATOM 679 C C . LYS A 1 83 ? 22.382 24.266 24.225 1.00 60.62 83 LYS A C 1
ATOM 681 O O . LYS A 1 83 ? 23.539 24.049 24.566 1.00 60.62 83 LYS A O 1
ATOM 686 N N . GLN A 1 84 ? 21.742 23.492 23.342 1.00 54.22 84 GLN A N 1
ATOM 687 C CA . GLN A 1 84 ? 22.360 22.327 22.686 1.00 54.22 84 GLN A CA 1
ATOM 688 C C . GLN A 1 84 ? 23.241 22.683 21.476 1.00 54.22 84 GLN A C 1
ATOM 690 O O . GLN A 1 84 ? 24.100 21.889 21.104 1.00 54.22 84 GLN A O 1
ATOM 695 N N . LYS A 1 85 ? 23.102 23.880 20.885 1.00 50.78 85 LYS A N 1
ATOM 696 C CA . LYS A 1 85 ? 23.977 24.343 19.787 1.00 50.78 85 LYS A CA 1
ATOM 697 C C 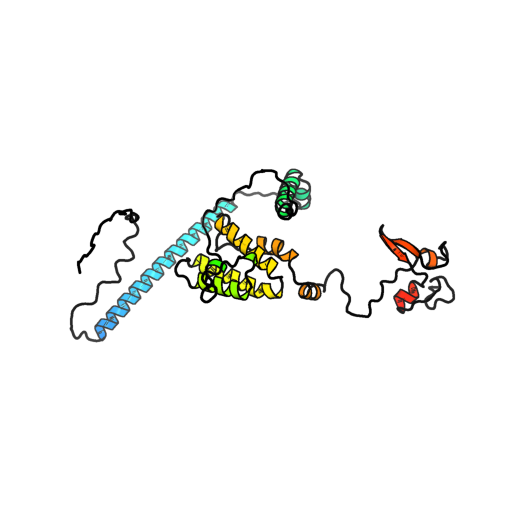. LYS A 1 85 ? 25.315 24.943 20.252 1.00 50.78 85 LYS A C 1
ATOM 699 O O . LYS A 1 85 ? 26.160 25.236 19.415 1.00 50.78 85 LYS A O 1
ATOM 704 N N . GLY A 1 86 ? 25.537 25.097 21.561 1.00 44.69 86 GLY A N 1
ATOM 705 C CA . GLY A 1 86 ? 26.762 25.684 22.127 1.00 44.69 86 GLY A CA 1
ATOM 706 C C . GLY A 1 86 ? 27.963 24.738 22.274 1.00 44.69 86 GLY A C 1
ATOM 707 O O . GLY A 1 86 ? 29.049 25.200 22.609 1.00 44.69 86 GLY A O 1
ATOM 708 N N . THR A 1 87 ? 27.809 23.432 22.029 1.00 49.53 87 THR A N 1
ATOM 709 C CA . THR A 1 87 ? 28.882 22.435 22.219 1.00 49.53 87 THR A CA 1
ATOM 710 C C . THR A 1 87 ? 28.971 21.463 21.044 1.00 49.53 87 THR A C 1
ATOM 712 O O . THR A 1 87 ? 28.767 20.264 21.197 1.00 49.53 87 THR A O 1
ATOM 715 N N . ALA A 1 88 ? 29.253 21.975 19.850 1.00 40.97 88 ALA A N 1
ATOM 716 C CA . ALA A 1 88 ? 29.689 21.154 18.723 1.00 40.97 88 ALA A CA 1
ATOM 717 C C . ALA A 1 88 ? 30.540 22.010 17.775 1.00 40.97 88 ALA A C 1
ATOM 719 O O . ALA A 1 88 ? 30.049 22.544 16.785 1.00 40.97 88 ALA A O 1
ATOM 720 N N . LYS A 1 89 ? 31.832 22.160 18.092 1.00 46.91 89 LYS A N 1
ATOM 721 C CA . LYS A 1 89 ? 32.832 22.398 17.047 1.00 46.91 89 LYS A CA 1
ATOM 722 C C . LYS A 1 89 ? 32.955 21.081 16.284 1.00 46.91 89 LYS A C 1
ATOM 724 O O . LYS A 1 89 ? 33.460 20.111 16.839 1.00 46.91 89 LYS A O 1
ATOM 729 N N . VAL A 1 90 ? 32.418 21.032 15.071 1.00 43.19 90 VAL A N 1
ATOM 730 C CA . VAL A 1 90 ? 32.631 19.927 14.136 1.00 43.19 90 VAL A CA 1
ATOM 731 C C . VAL A 1 90 ? 33.493 20.478 13.016 1.00 43.19 90 VAL A C 1
ATOM 733 O O . VAL A 1 9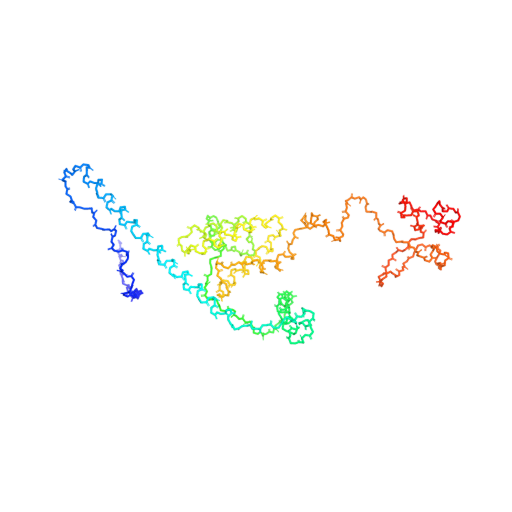0 ? 33.088 21.409 12.325 1.00 43.19 90 VAL A O 1
ATOM 736 N N . ASP A 1 91 ? 34.694 19.921 12.907 1.00 39.84 91 ASP A N 1
ATOM 737 C CA . ASP A 1 91 ? 35.606 20.134 11.795 1.00 39.84 91 ASP A CA 1
ATOM 738 C C . ASP A 1 91 ? 34.963 19.643 10.491 1.00 39.84 91 ASP A C 1
ATOM 740 O O . ASP A 1 91 ? 34.584 18.476 10.348 1.00 39.84 91 ASP A O 1
ATOM 744 N N . ASP A 1 92 ? 34.869 20.552 9.525 1.00 49.72 92 ASP A N 1
ATOM 745 C CA . ASP A 1 92 ? 34.509 20.278 8.138 1.00 49.72 92 ASP A CA 1
ATOM 746 C C . ASP A 1 92 ? 35.638 19.484 7.466 1.00 49.72 92 ASP A C 1
ATOM 748 O O . ASP A 1 92 ? 36.562 20.051 6.889 1.00 49.72 92 ASP A O 1
ATOM 752 N N . SER A 1 93 ? 35.607 18.151 7.561 1.00 47.69 93 SER A N 1
ATOM 753 C CA . SER A 1 93 ? 36.323 17.263 6.625 1.00 47.69 93 SER A CA 1
ATOM 754 C C . SER A 1 93 ? 35.977 15.776 6.794 1.00 47.69 93 SER A C 1
ATOM 756 O O . SER A 1 93 ? 36.855 14.932 6.949 1.00 47.69 93 SER A O 1
ATOM 758 N N . LEU A 1 94 ? 34.703 15.388 6.681 1.00 51.53 94 LEU A N 1
ATOM 759 C CA . LEU A 1 94 ? 34.355 13.975 6.457 1.00 51.53 94 LEU A CA 1
ATOM 760 C C . LEU A 1 94 ? 33.649 13.792 5.113 1.00 51.53 94 LEU A C 1
ATOM 762 O O . LEU A 1 94 ? 32.435 13.887 4.974 1.00 51.53 94 LEU A O 1
ATOM 766 N N . ASN A 1 95 ? 34.467 13.502 4.102 1.00 54.28 95 ASN A N 1
ATOM 767 C CA . ASN A 1 95 ? 34.043 13.085 2.772 1.00 54.28 95 ASN A CA 1
ATOM 768 C C . ASN A 1 95 ? 33.277 11.748 2.856 1.00 54.28 95 ASN A C 1
ATOM 770 O O . ASN A 1 95 ? 33.775 10.770 3.417 1.00 54.28 95 ASN A O 1
ATOM 774 N N . ILE A 1 96 ? 32.088 11.681 2.248 1.00 57.22 96 ILE A N 1
ATOM 775 C CA . ILE A 1 96 ? 31.214 10.491 2.169 1.00 57.22 96 ILE A CA 1
ATOM 776 C C . ILE A 1 96 ? 31.960 9.258 1.620 1.00 57.22 96 ILE A C 1
ATOM 778 O O . ILE A 1 96 ? 31.656 8.120 1.987 1.00 57.22 96 ILE A O 1
ATOM 782 N N . ASN A 1 97 ? 32.990 9.460 0.795 1.00 57.00 97 ASN A N 1
ATOM 783 C CA . ASN A 1 97 ? 33.823 8.374 0.281 1.00 57.00 97 ASN A CA 1
ATOM 784 C C . ASN A 1 97 ? 34.744 7.743 1.343 1.00 57.00 97 ASN A C 1
ATOM 786 O O . ASN A 1 97 ? 35.116 6.577 1.201 1.00 57.00 97 ASN A O 1
ATOM 790 N N . SER A 1 98 ? 35.061 8.454 2.428 1.00 57.34 98 SER A N 1
ATOM 791 C CA . SER A 1 98 ? 35.831 7.925 3.563 1.00 57.34 98 SER A CA 1
ATOM 792 C C . SER A 1 98 ? 34.989 6.979 4.427 1.00 57.34 98 SER A C 1
ATOM 794 O O . SER A 1 98 ? 35.496 5.966 4.903 1.00 57.34 98 SER A O 1
ATOM 796 N N . LEU A 1 99 ? 33.677 7.228 4.543 1.00 52.47 99 LEU A N 1
ATOM 797 C CA . LEU A 1 99 ? 32.747 6.359 5.280 1.00 52.47 99 LEU A CA 1
ATOM 798 C C . LEU A 1 99 ? 32.507 5.011 4.578 1.00 52.47 99 LEU A C 1
ATOM 800 O O . LEU A 1 99 ? 32.262 4.006 5.245 1.00 52.47 99 LEU A O 1
ATOM 804 N N . ARG A 1 100 ? 32.652 4.951 3.245 1.00 54.50 100 ARG A N 1
ATOM 805 C CA . ARG A 1 100 ? 32.546 3.698 2.468 1.00 54.50 100 ARG A CA 1
ATOM 806 C C . ARG A 1 100 ? 33.747 2.760 2.631 1.00 54.50 100 ARG A C 1
ATOM 808 O O . ARG A 1 100 ? 33.636 1.585 2.291 1.00 54.50 100 ARG A O 1
ATOM 815 N N . LYS A 1 101 ? 34.884 3.250 3.140 1.00 56.22 101 LYS A N 1
ATOM 816 C CA . LYS A 1 101 ? 36.100 2.444 3.355 1.00 56.22 101 LYS A CA 1
ATOM 817 C C . LYS A 1 101 ? 36.194 1.822 4.750 1.00 56.22 101 LYS A C 1
ATOM 819 O O . LYS A 1 101 ? 37.077 1.000 4.965 1.00 56.22 101 LYS A O 1
ATOM 824 N N . CYS A 1 102 ? 35.292 2.154 5.676 1.00 48.47 102 CYS A N 1
ATOM 825 C CA . CYS A 1 102 ? 35.285 1.572 7.019 1.00 48.47 102 CYS A CA 1
ATOM 826 C C . CYS A 1 102 ? 34.745 0.125 7.000 1.00 48.47 102 CYS A C 1
ATOM 828 O O . CYS A 1 102 ? 33.542 -0.071 6.782 1.00 48.47 102 CYS A O 1
ATOM 830 N N . PRO A 1 103 ? 35.575 -0.899 7.295 1.00 58.41 103 PRO A N 1
ATOM 831 C CA . PRO A 1 103 ? 35.164 -2.308 7.248 1.00 58.41 103 PRO A CA 1
ATOM 832 C C . PRO A 1 103 ? 34.019 -2.627 8.217 1.00 58.41 103 PRO A C 1
ATOM 834 O O . PRO A 1 103 ? 33.169 -3.467 7.934 1.00 58.41 103 PRO A O 1
ATOM 837 N N . SER A 1 104 ? 33.961 -1.919 9.345 1.00 64.06 104 SER A N 1
ATOM 838 C CA . SER A 1 104 ? 32.952 -2.089 10.395 1.00 64.06 104 SER A CA 1
ATOM 839 C C . SER A 1 104 ? 31.559 -1.615 9.961 1.00 64.06 104 SER A C 1
ATOM 841 O O . SER A 1 104 ? 30.555 -2.220 10.331 1.00 64.06 104 SER A O 1
ATOM 843 N N . ILE A 1 105 ? 31.496 -0.550 9.151 1.00 59.88 105 ILE A N 1
ATOM 844 C CA . ILE A 1 105 ? 30.241 0.003 8.617 1.00 59.88 105 ILE A CA 1
ATOM 845 C C . ILE A 1 105 ? 29.749 -0.876 7.466 1.00 59.88 105 ILE A C 1
ATOM 847 O O . ILE A 1 105 ? 28.565 -1.201 7.405 1.00 59.88 105 ILE A O 1
ATOM 851 N N . LYS A 1 106 ? 30.672 -1.345 6.616 1.00 61.00 106 LYS A N 1
ATOM 852 C CA . LYS A 1 106 ? 30.376 -2.289 5.536 1.00 61.00 106 LYS A CA 1
ATOM 853 C C . LYS A 1 106 ? 29.814 -3.610 6.073 1.00 61.00 106 LYS A C 1
ATOM 855 O O . LYS A 1 106 ? 28.754 -4.017 5.624 1.00 61.00 106 LYS A O 1
ATOM 860 N N . LYS A 1 107 ? 30.417 -4.199 7.115 1.00 64.56 107 LYS A N 1
ATOM 861 C CA . LYS A 1 107 ? 29.898 -5.424 7.756 1.00 64.56 107 LYS A CA 1
ATOM 862 C C . LYS A 1 107 ? 28.508 -5.245 8.379 1.00 64.56 107 LYS A C 1
ATOM 864 O O . LYS A 1 107 ? 27.677 -6.142 8.270 1.00 64.56 107 LYS A O 1
ATOM 869 N N . LYS A 1 108 ? 28.226 -4.094 9.008 1.00 64.31 108 LYS A N 1
ATOM 870 C CA . LYS A 1 108 ? 26.884 -3.793 9.547 1.00 64.31 108 LYS A CA 1
ATOM 871 C C . LYS A 1 108 ? 25.843 -3.599 8.441 1.00 64.31 108 LYS A C 1
ATOM 873 O O . LYS A 1 108 ? 24.734 -4.106 8.571 1.00 64.31 108 LYS A O 1
ATOM 878 N N . ALA A 1 109 ? 26.202 -2.910 7.358 1.00 61.22 109 ALA A N 1
ATOM 879 C CA . ALA A 1 109 ? 25.325 -2.729 6.204 1.00 61.22 109 ALA A CA 1
ATOM 880 C C . ALA A 1 109 ? 25.071 -4.056 5.466 1.00 61.22 109 ALA A C 1
ATOM 882 O O . ALA A 1 109 ? 23.931 -4.365 5.140 1.00 61.22 109 ALA A O 1
ATOM 883 N N . GLU A 1 110 ? 26.104 -4.880 5.274 1.00 60.50 110 GLU A N 1
ATOM 884 C CA . GLU A 1 110 ? 25.994 -6.209 4.661 1.00 60.50 110 GLU A CA 1
ATOM 885 C C . GLU A 1 110 ? 25.155 -7.163 5.519 1.00 60.50 110 GLU A C 1
ATOM 887 O O . GLU A 1 110 ? 24.317 -7.878 4.981 1.00 60.50 110 GLU A O 1
ATOM 892 N N . SER A 1 111 ? 25.293 -7.128 6.850 1.00 62.81 111 SER A N 1
ATOM 893 C CA . SER A 1 111 ? 24.449 -7.911 7.763 1.00 62.81 111 SER A CA 1
ATOM 894 C C . SER A 1 111 ? 22.979 -7.476 7.724 1.00 62.81 111 SER A C 1
ATOM 896 O O . SER A 1 111 ? 22.095 -8.330 7.703 1.00 62.81 111 SER A O 1
ATOM 898 N N . ALA A 1 112 ? 22.700 -6.170 7.646 1.00 61.66 112 ALA A N 1
ATOM 899 C CA . ALA A 1 112 ? 21.335 -5.659 7.517 1.00 61.66 112 ALA A CA 1
ATOM 900 C C . ALA A 1 112 ? 20.699 -6.034 6.166 1.00 61.66 112 ALA A C 1
ATOM 902 O O . ALA A 1 112 ? 19.540 -6.437 6.124 1.00 61.66 112 ALA A O 1
ATOM 903 N N . VAL A 1 113 ? 21.465 -5.970 5.072 1.00 61.50 113 VAL A N 1
ATOM 904 C CA . VAL A 1 113 ? 21.012 -6.387 3.733 1.00 61.50 113 VAL A CA 1
ATOM 905 C C . VAL A 1 113 ? 20.800 -7.904 3.665 1.00 61.50 113 VAL A C 1
ATOM 907 O O . VAL A 1 113 ? 19.804 -8.348 3.097 1.00 61.50 113 VAL A O 1
ATOM 910 N N . LYS A 1 114 ? 21.669 -8.704 4.298 1.00 60.34 114 LYS A N 1
ATOM 911 C CA . LYS A 1 114 ? 21.509 -10.163 4.380 1.00 60.34 114 LYS A CA 1
ATOM 912 C C . LYS A 1 114 ? 20.246 -10.552 5.153 1.00 60.34 114 LYS A C 1
ATOM 914 O O . LYS A 1 114 ? 19.489 -11.387 4.680 1.00 60.34 114 LYS A O 1
ATOM 919 N N . LYS A 1 115 ? 19.946 -9.853 6.254 1.00 60.56 115 LYS A N 1
ATOM 920 C CA . LYS A 1 115 ? 18.724 -10.057 7.052 1.00 60.56 115 LYS A CA 1
ATOM 921 C C . LYS A 1 115 ? 17.430 -9.709 6.296 1.00 60.56 115 LYS A C 1
ATOM 923 O O . LYS A 1 115 ? 16.372 -10.224 6.632 1.00 60.56 115 LYS A O 1
ATOM 928 N N . ILE A 1 116 ? 17.509 -8.843 5.281 1.00 56.47 116 ILE A N 1
ATOM 929 C CA . ILE A 1 116 ? 16.384 -8.509 4.388 1.00 56.47 116 ILE A CA 1
ATOM 930 C C . ILE A 1 116 ? 16.244 -9.543 3.253 1.00 56.47 116 ILE A C 1
ATOM 932 O O . ILE A 1 116 ? 15.135 -9.788 2.787 1.00 56.47 116 ILE A O 1
ATOM 936 N N . LEU A 1 117 ? 17.350 -10.152 2.809 1.00 50.16 117 LEU A N 1
ATOM 937 C CA . LEU A 1 117 ? 17.373 -11.156 1.736 1.00 50.16 117 LEU A CA 1
ATOM 938 C C . LEU A 1 117 ? 17.065 -12.586 2.212 1.00 50.16 117 LEU A C 1
ATOM 940 O O . LEU A 1 117 ? 16.535 -13.363 1.429 1.00 50.16 117 LEU A O 1
ATOM 944 N N . GLU A 1 118 ? 17.331 -12.927 3.474 1.00 50.75 118 GLU A N 1
ATOM 945 C CA . GLU A 1 118 ? 17.039 -14.251 4.060 1.00 50.75 118 GLU A CA 1
ATOM 946 C C . GLU A 1 118 ? 15.541 -14.519 4.319 1.00 50.75 118 GLU A C 1
ATOM 948 O O . GLU A 1 118 ? 15.188 -15.585 4.803 1.00 50.75 118 GLU A O 1
ATOM 953 N N . ILE A 1 119 ? 14.642 -13.591 3.973 1.00 53.69 119 ILE A N 1
ATOM 954 C CA . ILE A 1 119 ? 13.183 -13.782 4.101 1.00 53.69 119 ILE A CA 1
ATOM 955 C C . ILE A 1 119 ? 12.582 -14.530 2.884 1.00 53.69 119 ILE A C 1
ATOM 957 O O . ILE A 1 119 ? 11.430 -14.949 2.939 1.00 53.69 119 ILE A O 1
ATOM 961 N N . ASP A 1 120 ? 13.338 -14.734 1.796 1.00 43.84 120 ASP A N 1
ATOM 962 C CA . ASP A 1 120 ? 12.820 -15.301 0.533 1.00 43.84 120 ASP A CA 1
ATOM 963 C C . ASP A 1 120 ? 13.333 -16.724 0.194 1.00 43.84 120 ASP A C 1
ATOM 965 O O . ASP A 1 120 ? 13.272 -17.127 -0.968 1.00 43.84 120 ASP A O 1
ATOM 969 N N . SER A 1 121 ? 13.784 -17.517 1.170 1.00 43.41 121 SER A N 1
ATOM 970 C CA . SER A 1 121 ? 14.159 -18.922 0.930 1.00 43.41 121 SER A CA 1
ATOM 971 C C . SER A 1 121 ? 13.421 -19.872 1.872 1.00 43.41 121 SER A C 1
ATOM 973 O O . SER A 1 121 ? 13.964 -20.231 2.905 1.00 43.41 121 SER A O 1
ATOM 975 N N . ASP A 1 122 ? 12.206 -20.275 1.498 1.00 39.00 122 ASP A N 1
ATOM 976 C CA . ASP A 1 122 ? 11.576 -21.509 1.989 1.00 39.00 122 ASP A CA 1
ATOM 977 C C . ASP A 1 122 ? 10.601 -22.045 0.925 1.00 39.00 122 ASP A C 1
ATOM 979 O O . ASP A 1 122 ? 9.433 -21.663 0.852 1.00 39.00 122 ASP A O 1
ATOM 983 N N . ASP A 1 123 ? 11.138 -22.899 0.052 1.00 48.19 123 ASP A N 1
ATOM 984 C CA . ASP A 1 123 ? 10.411 -23.964 -0.649 1.00 48.19 123 ASP A CA 1
ATOM 985 C C . ASP A 1 123 ? 11.381 -25.141 -0.835 1.00 48.19 123 ASP A C 1
ATOM 987 O O . ASP A 1 123 ? 11.939 -25.371 -1.906 1.00 48.19 123 ASP A O 1
ATOM 991 N N . SER A 1 124 ? 11.676 -25.822 0.271 1.00 41.94 124 SER A N 1
ATOM 992 C CA . SER A 1 124 ? 12.129 -27.212 0.267 1.00 41.94 124 SER A CA 1
ATOM 993 C C . SER A 1 124 ? 11.964 -27.784 1.667 1.00 41.94 124 SER A C 1
ATOM 995 O O . SER A 1 124 ? 12.607 -27.334 2.612 1.00 41.94 124 SER A O 1
ATOM 997 N N . SER A 1 125 ? 11.083 -28.769 1.778 1.00 48.59 125 SER A N 1
ATOM 998 C CA . SER A 1 125 ? 10.910 -29.624 2.942 1.00 48.59 125 SER A CA 1
ATOM 999 C C . SER A 1 125 ? 12.251 -30.205 3.383 1.00 48.59 125 SER A C 1
ATOM 1001 O O . SER A 1 125 ? 12.807 -31.007 2.645 1.00 48.59 125 SER A O 1
ATOM 1003 N N . ASP A 1 126 ? 12.734 -29.836 4.566 1.00 34.50 126 ASP A N 1
ATOM 1004 C CA . ASP A 1 126 ? 13.633 -30.672 5.361 1.00 34.50 126 ASP A CA 1
ATOM 1005 C C . ASP A 1 126 ? 13.583 -30.247 6.833 1.00 34.50 126 ASP A C 1
ATOM 1007 O O . ASP A 1 126 ? 13.653 -29.068 7.185 1.00 34.50 126 ASP A O 1
ATOM 1011 N N . GLU A 1 127 ? 13.415 -31.242 7.703 1.00 50.03 127 GLU A N 1
ATOM 1012 C CA . GLU A 1 127 ? 13.456 -31.096 9.150 1.00 50.03 127 GLU A CA 1
ATOM 1013 C C . GLU A 1 127 ? 14.811 -30.542 9.598 1.00 50.03 127 GLU A C 1
ATOM 1015 O O . GLU A 1 127 ? 15.841 -31.204 9.484 1.00 50.03 127 GLU A O 1
ATOM 1020 N N . SER A 1 128 ? 14.813 -29.354 10.193 1.00 39.94 128 SER A N 1
ATOM 1021 C CA . SER A 1 128 ? 15.848 -28.929 11.134 1.00 39.94 128 SER A CA 1
ATOM 1022 C C . SER A 1 128 ? 15.268 -27.849 12.034 1.00 39.94 128 SER A C 1
ATOM 1024 O O . SER A 1 128 ? 14.978 -26.738 11.601 1.00 39.94 128 SER A O 1
ATOM 1026 N N . GLY A 1 129 ? 15.058 -28.207 13.302 1.00 46.34 129 GLY A N 1
ATOM 1027 C CA . GLY A 1 129 ? 14.687 -27.268 14.347 1.00 46.34 129 GLY A CA 1
ATOM 1028 C C . GLY A 1 129 ? 15.814 -26.268 14.566 1.00 46.34 129 GLY A C 1
ATOM 1029 O O . GLY A 1 129 ? 16.782 -26.572 15.257 1.00 46.34 129 GLY A O 1
ATOM 1030 N N . ASP A 1 130 ? 15.667 -25.077 13.996 1.00 36.78 130 ASP A N 1
ATOM 1031 C CA . ASP A 1 130 ? 16.444 -23.908 14.377 1.00 36.78 130 ASP A CA 1
ATOM 1032 C C . ASP A 1 130 ? 15.505 -22.731 14.665 1.00 36.78 130 ASP A C 1
ATOM 1034 O O . ASP A 1 130 ? 14.449 -22.538 14.065 1.00 36.78 130 ASP A O 1
ATOM 1038 N N . THR A 1 131 ? 15.877 -22.018 15.711 1.00 43.19 131 THR A N 1
ATOM 1039 C CA . THR A 1 131 ? 15.083 -21.111 16.529 1.00 43.19 131 THR A CA 1
ATOM 1040 C C . THR A 1 131 ? 14.282 -20.074 15.737 1.00 43.19 131 THR A C 1
ATOM 1042 O O . THR A 1 131 ? 14.790 -19.039 15.302 1.00 43.19 131 THR A O 1
ATOM 1045 N N . THR A 1 132 ? 12.964 -20.282 15.653 1.00 39.78 132 THR A N 1
ATOM 1046 C CA . THR A 1 132 ? 12.024 -19.201 15.360 1.00 39.78 132 THR A CA 1
ATOM 1047 C C . THR A 1 132 ? 12.221 -18.131 16.427 1.00 39.78 132 THR A C 1
ATOM 1049 O O . THR A 1 132 ? 11.831 -18.317 17.580 1.00 39.78 132 THR A O 1
ATOM 1052 N N . SER A 1 133 ? 12.838 -17.007 16.065 1.00 44.34 133 SER A N 1
ATOM 1053 C CA . SER A 1 133 ? 12.728 -15.774 16.837 1.00 44.34 133 SER A CA 1
ATOM 1054 C C . SER A 1 133 ? 11.246 -15.402 16.832 1.00 44.34 133 SER A C 1
ATOM 1056 O O . SER A 1 133 ? 10.763 -14.736 15.919 1.00 44.34 133 SER A O 1
ATOM 1058 N N . SER A 1 134 ? 10.494 -15.946 17.791 1.00 49.53 134 SER A N 1
ATOM 1059 C CA . SER A 1 134 ? 9.079 -15.667 17.953 1.00 49.53 134 SER A CA 1
ATOM 1060 C C . SER A 1 134 ? 8.988 -14.219 18.395 1.00 49.53 134 SER A C 1
ATOM 1062 O O . SER A 1 134 ? 9.233 -13.894 19.557 1.00 49.53 134 SER A O 1
ATOM 1064 N N . TYR A 1 135 ? 8.730 -13.324 17.450 1.00 58.41 135 TYR A N 1
ATOM 1065 C CA . TYR A 1 135 ? 8.428 -11.941 17.775 1.00 58.41 135 TYR A CA 1
ATOM 1066 C C . TYR A 1 135 ? 7.209 -11.967 18.700 1.00 58.41 135 TYR A C 1
ATOM 1068 O O . TYR A 1 135 ? 6.155 -12.488 18.330 1.00 58.41 135 TYR A O 1
ATOM 1076 N N . GLU A 1 136 ? 7.384 -11.501 19.932 1.00 77.06 136 GLU A N 1
ATOM 1077 C CA . GLU A 1 136 ? 6.307 -11.489 20.910 1.00 77.06 136 GLU A CA 1
ATOM 1078 C C . GLU A 1 136 ? 5.255 -10.468 20.467 1.00 77.06 136 GLU A C 1
ATOM 1080 O O . GLU A 1 136 ? 5.558 -9.294 20.237 1.00 77.06 136 GLU A O 1
ATOM 1085 N N . VAL A 1 137 ? 4.014 -10.926 20.302 1.00 81.38 137 VAL A N 1
ATOM 1086 C CA . VAL A 1 137 ? 2.897 -10.055 19.930 1.00 81.38 137 VAL A CA 1
ATOM 1087 C C . VAL A 1 137 ? 2.511 -9.224 21.149 1.00 81.38 137 VAL A C 1
ATOM 1089 O O . VAL A 1 137 ? 1.841 -9.708 22.059 1.00 81.38 137 VAL A O 1
ATOM 1092 N N . VAL A 1 138 ? 2.906 -7.953 21.138 1.00 86.88 138 VAL A N 1
ATOM 1093 C CA . VAL A 1 138 ? 2.627 -6.966 22.188 1.00 86.88 138 VAL A CA 1
ATOM 1094 C C . VAL A 1 138 ? 1.159 -6.533 22.159 1.00 86.88 138 VAL A C 1
ATOM 1096 O O . VAL A 1 138 ? 0.510 -6.446 23.200 1.00 86.88 138 VAL A O 1
ATOM 1099 N N . LYS A 1 139 ? 0.604 -6.257 20.970 1.00 85.69 139 LYS A N 1
ATOM 1100 C CA . LYS A 1 139 ? -0.786 -5.794 20.817 1.00 85.69 139 LYS A CA 1
ATOM 1101 C C . LYS A 1 139 ? -1.448 -6.377 19.573 1.00 85.69 139 LYS A C 1
ATOM 1103 O O . LYS A 1 139 ? -1.270 -5.853 18.475 1.00 85.69 139 LYS A O 1
ATOM 1108 N N . LYS A 1 140 ? -2.308 -7.383 19.761 1.00 89.56 140 LYS A N 1
ATOM 1109 C CA . LYS A 1 140 ? -3.114 -7.983 18.682 1.00 89.56 140 LYS A CA 1
ATOM 1110 C C . LYS A 1 140 ? -3.878 -6.910 17.904 1.00 89.56 140 LYS A C 1
ATOM 1112 O O . LYS A 1 140 ? -4.612 -6.120 18.502 1.00 89.56 140 LYS A O 1
ATOM 1117 N N . GLN A 1 141 ? -3.707 -6.890 16.585 1.00 92.31 141 GLN A N 1
ATOM 1118 C CA . GLN A 1 141 ? -4.442 -5.988 15.707 1.00 92.31 141 GLN A CA 1
ATOM 1119 C C . GLN A 1 141 ? -5.673 -6.688 15.132 1.00 92.31 141 GLN A C 1
ATOM 1121 O O . GLN A 1 141 ? -5.754 -7.914 15.054 1.00 92.31 141 GLN A O 1
ATOM 1126 N N . LEU A 1 142 ? -6.662 -5.892 14.729 1.00 93.00 142 LEU A N 1
ATOM 1127 C CA . LEU A 1 142 ? -7.798 -6.398 13.968 1.00 93.00 142 LEU A CA 1
ATOM 1128 C C . LEU A 1 142 ? -7.395 -6.571 12.504 1.00 93.00 142 LEU A C 1
ATOM 1130 O O . LEU A 1 142 ? -6.835 -5.654 11.899 1.00 93.00 142 LEU A O 1
ATOM 1134 N N . TRP A 1 143 ? -7.711 -7.738 11.952 1.00 94.44 143 TRP A N 1
ATOM 1135 C CA . TRP A 1 143 ? -7.412 -8.094 10.571 1.00 94.44 143 TRP A CA 1
ATOM 1136 C C . TRP A 1 143 ? -8.682 -8.062 9.702 1.00 94.44 143 TRP A C 1
ATOM 1138 O O . TRP A 1 143 ? -9.727 -8.517 10.180 1.00 94.44 143 TRP A O 1
ATOM 1148 N N . PRO A 1 144 ? -8.629 -7.589 8.443 1.00 94.38 144 PRO A N 1
ATOM 1149 C CA . PRO A 1 144 ? -9.820 -7.363 7.612 1.00 94.38 144 PRO A CA 1
ATOM 1150 C C . PRO A 1 144 ? -10.703 -8.595 7.417 1.00 94.38 144 PRO A C 1
ATOM 1152 O O . PRO A 1 144 ? -11.918 -8.518 7.574 1.00 94.38 144 PRO A O 1
ATOM 1155 N N . GLN A 1 145 ? -10.096 -9.757 7.167 1.00 93.38 145 GLN A N 1
ATOM 1156 C CA . GLN A 1 145 ? -10.816 -11.020 6.982 1.00 93.38 145 GLN A CA 1
ATOM 1157 C C . GLN A 1 145 ? -11.613 -11.435 8.228 1.00 93.38 145 GLN A C 1
ATOM 1159 O O . GLN A 1 145 ? -12.640 -12.090 8.112 1.00 93.38 145 GLN A O 1
ATOM 1164 N N . SER A 1 146 ? -11.188 -11.016 9.428 1.00 91.75 146 SER A N 1
ATOM 1165 C CA . SER A 1 146 ? -11.882 -11.345 10.684 1.00 91.75 146 SER A CA 1
ATOM 1166 C C . SER A 1 146 ? -13.129 -10.491 10.949 1.00 91.75 146 SER A C 1
ATOM 1168 O O . SER A 1 146 ? -13.844 -10.734 11.923 1.00 91.75 146 SER A O 1
ATOM 1170 N N . LYS A 1 147 ? -13.358 -9.455 10.131 1.00 92.25 147 LYS A N 1
ATOM 1171 C CA . LYS A 1 147 ? -14.444 -8.475 10.282 1.00 92.25 147 LYS A CA 1
ATOM 1172 C C . LYS A 1 147 ? -15.379 -8.425 9.083 1.00 92.25 147 LYS A C 1
ATOM 1174 O O . LYS A 1 147 ? -16.169 -7.500 8.968 1.00 92.25 147 LYS A O 1
ATOM 1179 N N . LEU A 1 148 ? -15.327 -9.424 8.211 1.00 91.44 148 LEU A N 1
ATOM 1180 C CA . LEU A 1 148 ? -16.308 -9.539 7.143 1.00 91.44 148 LEU A CA 1
ATOM 1181 C C . LEU A 1 148 ? -17.698 -9.826 7.728 1.00 91.44 148 LEU A C 1
ATOM 1183 O O . LEU A 1 148 ? -17.843 -10.601 8.675 1.00 91.44 148 LEU A O 1
ATOM 1187 N N . GLN A 1 149 ? -18.709 -9.179 7.156 1.00 86.88 149 GLN A N 1
ATOM 1188 C CA . GLN A 1 149 ? -20.112 -9.308 7.543 1.00 86.88 149 GLN A CA 1
ATOM 1189 C C . GLN A 1 149 ? -20.923 -10.040 6.456 1.00 86.88 149 GLN A C 1
ATOM 1191 O O . GLN A 1 149 ? -20.390 -10.414 5.408 1.00 86.88 149 GLN A O 1
ATOM 1196 N N . PHE A 1 150 ? -22.225 -10.216 6.699 1.00 86.44 150 PHE A N 1
ATOM 1197 C CA . PHE A 1 150 ? -23.183 -10.860 5.790 1.00 86.44 150 PHE A CA 1
ATOM 1198 C C . PHE A 1 150 ? -22.813 -12.319 5.482 1.00 86.44 150 PHE A C 1
ATOM 1200 O O . PHE A 1 150 ? -22.501 -13.078 6.394 1.00 86.44 150 PHE A O 1
ATOM 1207 N N . GLU A 1 151 ? -22.837 -12.714 4.211 1.00 83.69 151 GLU A N 1
ATOM 1208 C CA . GLU A 1 151 ? -22.527 -14.067 3.728 1.00 83.69 151 GLU A CA 1
ATOM 1209 C C . GLU A 1 151 ? -21.092 -14.508 4.048 1.00 83.69 151 GLU A C 1
ATOM 1211 O O . GLU A 1 151 ? -20.783 -15.696 4.082 1.00 83.69 151 GLU A O 1
ATOM 1216 N N . TYR A 1 152 ? -20.216 -13.544 4.328 1.00 81.12 152 TYR A N 1
ATOM 1217 C CA . TYR A 1 152 ? -18.831 -13.790 4.698 1.00 81.12 152 TYR A CA 1
ATOM 1218 C C . TYR A 1 152 ? -18.634 -13.892 6.218 1.00 81.12 152 TYR A C 1
ATOM 1220 O O . TYR A 1 152 ? -17.549 -14.267 6.671 1.00 81.12 152 TYR A O 1
ATOM 1228 N N . ALA A 1 153 ? -19.662 -13.613 7.025 1.00 78.19 153 ALA A N 1
ATOM 1229 C CA . ALA A 1 153 ? -19.592 -13.774 8.472 1.00 78.19 153 ALA A CA 1
ATOM 1230 C C . ALA A 1 153 ? -19.466 -15.264 8.836 1.00 78.19 153 ALA A C 1
ATOM 1232 O O . ALA A 1 153 ? -20.326 -16.079 8.513 1.00 78.19 153 ALA A O 1
ATOM 1233 N N . GLY A 1 154 ? -18.371 -15.638 9.504 1.00 71.88 154 GLY A N 1
ATOM 1234 C CA . GLY A 1 154 ? -18.079 -17.035 9.860 1.00 71.88 154 GLY A CA 1
ATOM 1235 C C . GLY A 1 154 ? -17.445 -17.864 8.737 1.00 71.88 154 GLY A C 1
ATOM 1236 O O . GLY A 1 154 ? -17.046 -19.006 8.975 1.00 71.88 154 GLY A O 1
ATOM 1237 N N . SER A 1 155 ? -17.278 -17.291 7.541 1.00 76.50 155 SER A N 1
ATOM 1238 C CA . SER A 1 155 ? -16.467 -17.903 6.490 1.00 76.50 155 SER A CA 1
ATOM 1239 C C . SER A 1 155 ? -14.992 -17.925 6.923 1.00 76.50 155 SER A C 1
ATOM 1241 O O . SER A 1 155 ? -14.443 -16.926 7.392 1.00 76.50 155 SER A O 1
ATOM 1243 N N . LYS A 1 156 ? -14.329 -19.083 6.812 1.00 81.31 156 LYS A N 1
ATOM 1244 C CA . LYS A 1 156 ? -12.900 -19.240 7.143 1.00 81.31 156 LYS A CA 1
ATOM 1245 C C . LYS A 1 156 ? -12.025 -18.774 5.977 1.00 81.31 156 LYS A C 1
ATOM 1247 O O . LYS A 1 156 ? -11.245 -19.549 5.434 1.00 81.31 156 LYS A O 1
ATOM 1252 N N . ILE A 1 157 ? -12.200 -17.522 5.560 1.00 87.88 157 ILE A N 1
ATOM 1253 C CA . ILE A 1 157 ? -11.379 -16.922 4.508 1.00 87.88 157 ILE A CA 1
ATOM 1254 C C . ILE A 1 157 ? -10.020 -16.561 5.102 1.00 87.88 157 ILE A C 1
ATOM 1256 O O . ILE A 1 157 ? -9.925 -15.797 6.067 1.00 87.88 157 ILE A O 1
ATOM 1260 N N . ASN A 1 158 ? -8.957 -17.101 4.511 1.00 90.38 158 ASN A N 1
ATOM 1261 C CA . ASN A 1 158 ? -7.599 -16.724 4.870 1.00 90.38 158 ASN A CA 1
ATOM 1262 C C . ASN A 1 158 ? -7.277 -15.329 4.331 1.00 90.38 158 ASN A C 1
ATOM 1264 O O . ASN A 1 158 ? -7.764 -14.914 3.279 1.00 90.38 158 ASN A O 1
ATOM 1268 N N . PHE A 1 159 ? -6.396 -14.606 5.022 1.00 91.31 159 PHE A N 1
ATOM 1269 C CA . PHE A 1 159 ? -5.946 -13.292 4.556 1.00 91.31 159 PHE A CA 1
ATOM 1270 C C . PHE A 1 159 ? -5.295 -13.359 3.164 1.00 91.31 159 PHE A C 1
ATOM 1272 O O . PHE A 1 159 ? -5.491 -12.470 2.334 1.00 91.31 159 PHE A O 1
ATOM 1279 N N . ASP A 1 160 ? -4.559 -14.434 2.887 1.00 90.88 160 ASP A N 1
ATOM 1280 C CA . ASP A 1 160 ? -3.871 -14.624 1.611 1.00 90.88 160 ASP A CA 1
ATOM 1281 C C . ASP A 1 160 ? -4.827 -14.835 0.434 1.00 90.88 160 ASP A C 1
ATOM 1283 O O . ASP A 1 160 ? -4.474 -14.476 -0.690 1.00 90.88 160 ASP A O 1
ATOM 1287 N N . ASP A 1 161 ? -6.059 -15.274 0.687 1.00 90.56 161 ASP A N 1
ATOM 1288 C CA . ASP A 1 161 ? -7.104 -15.470 -0.326 1.00 90.56 161 ASP A CA 1
ATOM 1289 C C . ASP A 1 161 ? -8.041 -14.262 -0.442 1.00 90.56 161 ASP A C 1
ATOM 1291 O O . ASP A 1 161 ? -8.886 -14.192 -1.329 1.00 90.56 161 ASP A O 1
ATOM 1295 N N . LEU A 1 162 ? -7.871 -13.262 0.426 1.00 92.31 162 LEU A N 1
ATOM 1296 C CA . LEU A 1 162 ? -8.741 -12.099 0.467 1.00 92.31 162 LEU A CA 1
ATOM 1297 C C . LEU A 1 162 ? -8.605 -11.277 -0.821 1.00 92.31 162 LEU A C 1
ATOM 1299 O O . LEU A 1 162 ? -7.504 -10.836 -1.183 1.00 92.31 162 LEU A O 1
ATOM 1303 N N . GLU A 1 163 ? -9.717 -11.062 -1.516 1.00 94.06 163 GLU A N 1
ATOM 1304 C CA . GLU A 1 163 ? -9.797 -10.155 -2.659 1.00 94.06 163 GLU A CA 1
ATOM 1305 C C . GLU A 1 163 ? -9.813 -8.690 -2.211 1.00 94.06 163 GLU A C 1
ATOM 1307 O O . GLU A 1 163 ? -10.149 -8.376 -1.069 1.00 94.06 163 GLU A O 1
ATOM 1312 N N . PHE A 1 164 ? -9.475 -7.772 -3.119 1.00 94.88 164 PHE A N 1
ATOM 1313 C CA . PHE A 1 164 ? -9.398 -6.345 -2.797 1.00 94.88 164 PHE A CA 1
ATOM 1314 C C . PHE A 1 164 ? -10.722 -5.785 -2.253 1.00 94.88 164 PHE A C 1
ATOM 1316 O O . PHE A 1 164 ? -10.717 -5.080 -1.248 1.00 94.88 164 PHE A O 1
ATOM 1323 N N . ASN A 1 165 ? -11.858 -6.143 -2.855 1.00 94.88 165 ASN A N 1
ATOM 1324 C CA . ASN A 1 165 ? -13.169 -5.644 -2.425 1.00 94.88 165 ASN A CA 1
ATOM 1325 C C . ASN A 1 165 ? -13.518 -6.110 -1.004 1.00 94.88 165 ASN A C 1
ATOM 1327 O O . ASN A 1 165 ? -13.970 -5.313 -0.183 1.00 94.88 165 ASN A O 1
ATOM 1331 N N . LEU A 1 166 ? -13.245 -7.382 -0.695 1.00 94.12 166 LEU A N 1
ATOM 1332 C CA . LEU A 1 166 ? -13.452 -7.942 0.640 1.00 94.12 166 LEU A CA 1
ATOM 1333 C C . LEU A 1 166 ? -12.483 -7.332 1.655 1.00 94.12 166 LEU A C 1
ATOM 1335 O O . LEU A 1 166 ? -12.879 -7.014 2.772 1.00 94.12 166 LEU A O 1
ATOM 1339 N N . PHE A 1 167 ? -11.232 -7.091 1.263 1.00 96.06 167 PHE A N 1
ATOM 1340 C CA . PHE A 1 167 ? -10.275 -6.369 2.095 1.00 96.06 167 PHE A CA 1
ATOM 1341 C C . PHE A 1 167 ? -10.774 -4.968 2.460 1.00 96.06 167 PHE A C 1
ATOM 1343 O O . PHE A 1 167 ? -10.755 -4.606 3.635 1.00 96.06 167 PHE A O 1
ATOM 1350 N N . VAL A 1 168 ? -11.252 -4.197 1.479 1.00 96.44 168 VAL A N 1
ATOM 1351 C CA . VAL A 1 168 ? -11.796 -2.853 1.717 1.00 96.44 168 VAL A CA 1
ATOM 1352 C C . VAL A 1 168 ? -13.017 -2.926 2.630 1.00 96.44 168 VAL A C 1
ATOM 1354 O O . VAL A 1 168 ? -13.089 -2.163 3.588 1.00 96.44 168 VAL A O 1
ATOM 1357 N N . ALA A 1 169 ? -13.942 -3.858 2.387 1.00 94.88 169 ALA A N 1
ATOM 1358 C CA . ALA A 1 169 ? -15.115 -4.048 3.237 1.00 94.88 169 ALA A CA 1
ATOM 1359 C C . ALA A 1 169 ? -14.727 -4.365 4.693 1.00 94.88 169 ALA A C 1
ATOM 1361 O O . ALA A 1 169 ? -15.227 -3.727 5.617 1.00 94.88 169 ALA A O 1
ATOM 1362 N N . GLY A 1 170 ? -13.783 -5.288 4.899 1.00 94.88 170 GLY A N 1
ATOM 1363 C CA . GLY A 1 170 ? -13.284 -5.640 6.229 1.00 94.88 170 GLY A CA 1
ATOM 1364 C C . GLY A 1 170 ? -12.568 -4.482 6.933 1.00 94.88 170 GLY A C 1
ATOM 1365 O O . GLY A 1 170 ? -12.756 -4.281 8.130 1.00 94.88 170 GLY A O 1
ATOM 1366 N N . GLU A 1 171 ? -11.782 -3.679 6.209 1.00 95.88 171 GLU A N 1
ATOM 1367 C CA . GLU A 1 171 ? -11.168 -2.465 6.767 1.00 95.88 171 GLU A CA 1
ATOM 1368 C C . GLU A 1 171 ? -12.198 -1.399 7.135 1.00 95.88 171 GLU A C 1
ATOM 1370 O O . GLU A 1 171 ? -12.094 -0.789 8.196 1.00 95.88 171 GLU A O 1
ATOM 1375 N N . LEU A 1 172 ? -13.210 -1.175 6.295 1.00 95.88 172 LEU A N 1
ATOM 1376 C CA . LEU A 1 172 ? -14.279 -0.222 6.594 1.00 95.88 172 LEU A CA 1
ATOM 1377 C C . LEU A 1 172 ? -15.084 -0.641 7.827 1.00 95.88 172 LEU A C 1
ATOM 1379 O O . LEU A 1 172 ? -15.466 0.218 8.625 1.00 95.88 172 LEU A O 1
ATOM 1383 N N . GLU A 1 173 ? -15.276 -1.941 8.032 1.00 95.31 173 GLU A N 1
ATOM 1384 C CA . GLU A 1 173 ? -15.913 -2.457 9.241 1.00 95.31 173 GLU A CA 1
ATOM 1385 C C . GLU A 1 173 ? -15.043 -2.217 10.484 1.00 95.31 173 GLU A C 1
ATOM 1387 O O . GLU A 1 173 ? -15.527 -1.756 11.521 1.00 95.31 173 GLU A O 1
ATOM 1392 N N . ILE A 1 174 ? -13.728 -2.446 10.382 1.00 95.25 174 ILE A N 1
ATOM 1393 C CA . ILE A 1 174 ? -12.788 -2.114 11.462 1.00 95.25 174 ILE A CA 1
ATOM 1394 C C . ILE A 1 174 ? -12.842 -0.617 11.778 1.00 95.25 174 ILE A C 1
ATOM 1396 O O . ILE A 1 174 ? -12.921 -0.243 12.948 1.00 95.25 174 ILE A O 1
ATOM 1400 N N . LEU A 1 175 ? -12.829 0.231 10.749 1.00 95.56 175 LEU A N 1
ATOM 1401 C CA . LEU A 1 175 ? -12.890 1.685 10.880 1.00 95.56 175 LEU A CA 1
ATOM 1402 C C . LEU A 1 175 ? -14.207 2.175 11.487 1.00 95.56 175 LEU A C 1
ATOM 1404 O O . LEU A 1 175 ? -14.202 3.190 12.179 1.00 95.56 175 LEU A O 1
ATOM 1408 N N . SER A 1 176 ? -15.313 1.471 11.250 1.00 94.00 176 SER A N 1
ATOM 1409 C CA . SER A 1 176 ? -16.634 1.810 11.795 1.00 94.00 176 SER A CA 1
ATOM 1410 C C . SER A 1 176 ? -16.799 1.376 13.254 1.00 94.00 176 SER A C 1
ATOM 1412 O O . SER A 1 176 ? -17.590 1.959 13.992 1.00 94.00 176 SER A O 1
ATOM 1414 N N . SER A 1 177 ? -16.005 0.405 13.709 1.00 92.38 177 SER A N 1
ATOM 1415 C CA . SER A 1 177 ? -16.020 -0.072 15.090 1.00 92.38 177 SER A CA 1
ATOM 1416 C C . SER A 1 177 ? -15.640 1.023 16.096 1.00 92.38 177 SER A C 1
ATOM 1418 O O . SER A 1 177 ? -14.671 1.766 15.924 1.00 92.38 177 SER A O 1
ATOM 1420 N N . SER A 1 178 ? -16.355 1.080 17.221 1.00 89.62 178 SER A N 1
ATOM 1421 C CA . SER A 1 178 ? -16.002 1.926 18.372 1.00 89.62 178 SER A CA 1
ATOM 1422 C C . SER A 1 178 ? -14.820 1.380 19.184 1.00 89.62 178 SER A C 1
ATOM 1424 O O . SER A 1 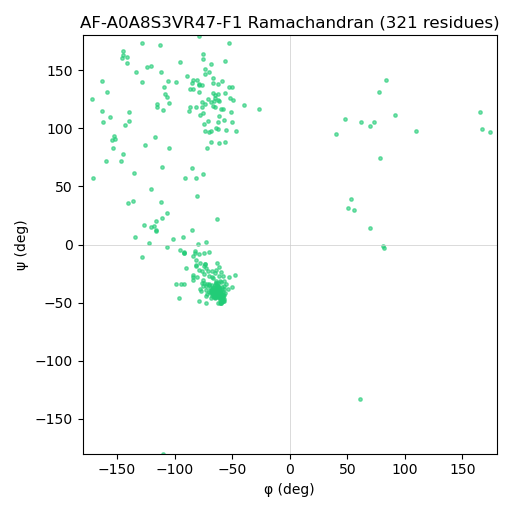178 ? -14.319 2.054 20.078 1.00 89.62 178 SER A O 1
ATOM 1426 N N . LYS A 1 179 ? -14.345 0.163 18.877 1.00 88.75 179 LYS A N 1
ATOM 1427 C CA . LYS A 1 179 ? -13.264 -0.509 19.620 1.00 88.75 179 LYS A CA 1
ATOM 1428 C C . LYS A 1 179 ? -11.866 0.012 19.282 1.00 88.75 179 LYS A C 1
ATOM 1430 O O . LYS A 1 179 ? -10.927 -0.286 20.017 1.00 88.75 179 LYS A O 1
ATOM 1435 N N . ILE A 1 180 ? -11.711 0.737 18.175 1.00 92.81 180 ILE A N 1
ATOM 1436 C CA . ILE A 1 180 ? -10.425 1.310 17.765 1.00 92.81 180 ILE A CA 1
ATOM 1437 C C . ILE A 1 180 ? -10.334 2.784 18.172 1.00 92.81 180 ILE A C 1
ATOM 1439 O O . ILE A 1 180 ? -11.300 3.537 18.045 1.00 92.81 180 ILE A O 1
ATOM 1443 N N . GLY A 1 181 ? -9.156 3.198 18.645 1.00 92.44 181 GLY A N 1
ATOM 1444 C CA . GLY A 1 181 ? -8.885 4.597 18.986 1.00 92.44 181 GLY A CA 1
ATOM 1445 C C . GLY A 1 181 ? -8.675 5.476 17.749 1.00 92.44 181 GLY A C 1
ATOM 1446 O O . GLY A 1 181 ? -8.384 4.981 16.659 1.00 92.44 181 GLY A O 1
ATOM 1447 N N . ASP A 1 182 ? -8.756 6.795 17.924 1.00 93.38 182 ASP A N 1
ATOM 1448 C CA . ASP A 1 182 ? -8.689 7.760 16.814 1.00 93.38 182 ASP A CA 1
ATOM 1449 C C . ASP A 1 182 ? -7.371 7.712 16.037 1.00 93.38 182 ASP A C 1
ATOM 1451 O O . ASP A 1 182 ? -7.363 7.817 14.810 1.00 93.38 182 ASP A O 1
ATOM 1455 N N . VAL A 1 183 ? -6.249 7.492 16.728 1.00 93.75 183 VAL A N 1
ATOM 1456 C CA . VAL A 1 183 ? -4.926 7.379 16.090 1.00 93.75 183 VAL A CA 1
ATOM 1457 C C . VAL A 1 183 ? -4.882 6.181 15.139 1.00 93.75 183 VAL A C 1
ATOM 1459 O O . VAL A 1 183 ? -4.421 6.306 14.006 1.00 93.75 183 VAL A O 1
ATOM 1462 N N . GLU A 1 184 ? -5.416 5.035 15.571 1.00 95.12 184 GLU A N 1
ATOM 1463 C CA . GLU A 1 184 ? -5.520 3.832 14.742 1.00 95.12 184 GLU A CA 1
ATOM 1464 C C . GLU A 1 184 ? -6.480 4.045 13.574 1.00 95.12 184 GLU A C 1
ATOM 1466 O O . GLU A 1 184 ? -6.140 3.729 12.436 1.00 95.12 184 GLU A O 1
ATOM 1471 N N . ARG A 1 185 ? -7.636 4.664 13.825 1.00 95.31 185 ARG A N 1
ATOM 1472 C CA . ARG A 1 185 ? -8.623 4.995 12.791 1.00 95.31 185 ARG A CA 1
ATOM 1473 C C . ARG A 1 185 ? -8.016 5.865 11.690 1.00 95.31 185 ARG A C 1
ATOM 1475 O O . ARG A 1 185 ? -8.168 5.566 10.505 1.00 95.31 185 ARG A O 1
ATOM 1482 N N . ILE A 1 186 ? -7.285 6.915 12.060 1.00 95.31 186 ILE A N 1
ATOM 1483 C CA . ILE A 1 186 ? -6.606 7.805 11.109 1.00 95.31 186 ILE A CA 1
ATOM 1484 C C . ILE A 1 186 ? -5.497 7.056 10.359 1.00 95.31 186 ILE A C 1
ATOM 1486 O O . ILE A 1 186 ? -5.398 7.191 9.137 1.00 95.31 186 ILE A O 1
ATOM 1490 N N . GLY A 1 187 ? -4.679 6.267 11.061 1.00 95.38 187 GLY A N 1
ATOM 1491 C CA . GLY A 1 187 ? -3.594 5.484 10.464 1.00 95.38 187 GLY A CA 1
ATOM 1492 C C . GLY A 1 187 ? -4.101 4.465 9.442 1.00 95.38 187 GLY A C 1
ATOM 1493 O O . GLY A 1 187 ? -3.666 4.479 8.289 1.00 95.38 187 GLY A O 1
ATOM 1494 N N . ARG A 1 188 ? -5.099 3.659 9.820 1.00 95.25 188 ARG A N 1
ATOM 1495 C CA . ARG A 1 188 ? -5.790 2.713 8.931 1.00 95.25 188 ARG A CA 1
ATOM 1496 C C . ARG A 1 188 ? -6.417 3.412 7.735 1.00 95.25 188 ARG A C 1
ATOM 1498 O O . ARG A 1 188 ? -6.224 2.973 6.609 1.00 95.25 188 ARG A O 1
ATOM 1505 N N . THR A 1 189 ? -7.080 4.550 7.945 1.00 96.44 189 THR A N 1
ATOM 1506 C CA . THR A 1 189 ? -7.675 5.330 6.848 1.00 96.44 189 THR A CA 1
ATOM 1507 C C . THR A 1 189 ? -6.613 5.815 5.857 1.00 96.44 189 THR A C 1
ATOM 1509 O O . THR A 1 189 ? -6.814 5.741 4.644 1.00 96.44 189 THR A O 1
ATOM 1512 N N . LYS A 1 190 ? -5.466 6.311 6.341 1.00 95.69 190 LYS A N 1
ATOM 1513 C CA . LYS A 1 190 ? -4.347 6.723 5.478 1.00 95.69 190 LYS A CA 1
ATOM 1514 C C . LYS A 1 190 ? -3.774 5.538 4.703 1.00 95.69 190 LYS A C 1
ATOM 1516 O O . LYS A 1 190 ? -3.539 5.667 3.503 1.00 95.69 190 LYS A O 1
ATOM 1521 N N . LEU A 1 191 ? -3.581 4.400 5.367 1.00 95.44 191 LEU A N 1
ATOM 1522 C CA . LEU A 1 191 ? -3.060 3.188 4.742 1.00 95.44 191 LEU A CA 1
ATOM 1523 C C . LEU A 1 191 ? -4.025 2.635 3.687 1.00 95.44 191 LEU A C 1
ATOM 1525 O O . LEU A 1 191 ? -3.601 2.344 2.573 1.00 95.44 191 LEU A O 1
ATOM 1529 N N . LEU A 1 192 ? -5.323 2.575 3.989 1.00 96.44 192 LEU A N 1
ATOM 1530 C CA . LEU A 1 192 ? -6.360 2.147 3.052 1.00 96.44 192 LEU A CA 1
ATOM 1531 C C . LEU A 1 192 ? -6.396 3.046 1.811 1.00 96.44 192 LEU A C 1
ATOM 1533 O O . LEU A 1 192 ? -6.414 2.543 0.690 1.00 96.44 192 LEU A O 1
ATOM 1537 N N . LYS A 1 193 ? -6.318 4.373 1.998 1.00 95.69 193 LYS A N 1
ATOM 1538 C CA . LYS A 1 193 ? -6.194 5.329 0.886 1.00 95.69 193 LYS A CA 1
ATOM 1539 C C . LYS A 1 193 ? -4.952 5.046 0.041 1.00 95.69 193 LYS A C 1
ATOM 1541 O O . LYS A 1 193 ? -5.074 4.961 -1.176 1.00 95.69 193 LYS A O 1
ATOM 1546 N N . LYS A 1 194 ? -3.775 4.868 0.659 1.00 94.44 194 LYS A N 1
ATOM 1547 C CA . LYS A 1 194 ? -2.539 4.519 -0.069 1.00 94.44 194 LYS A CA 1
ATOM 1548 C C . LYS A 1 194 ? -2.720 3.233 -0.879 1.00 94.44 194 LYS A C 1
ATOM 1550 O O . LYS A 1 194 ? -2.412 3.227 -2.066 1.00 94.44 194 LYS A O 1
ATOM 1555 N N . ILE A 1 195 ? -3.259 2.178 -0.267 1.00 95.62 195 ILE A N 1
ATOM 1556 C CA . ILE A 1 195 ? -3.494 0.888 -0.928 1.00 95.62 195 ILE A CA 1
ATOM 1557 C C . ILE A 1 195 ? -4.418 1.059 -2.137 1.00 95.62 195 ILE A C 1
ATOM 1559 O O . ILE A 1 195 ? -4.087 0.555 -3.205 1.00 95.62 195 ILE A O 1
ATOM 1563 N N . ALA A 1 196 ? -5.512 1.813 -2.005 1.00 95.62 196 ALA A N 1
ATOM 1564 C CA . ALA A 1 196 ? -6.447 2.067 -3.101 1.00 95.62 196 ALA A CA 1
ATOM 1565 C C . ALA A 1 196 ? -5.814 2.818 -4.290 1.00 95.62 196 ALA A C 1
ATOM 1567 O O . ALA A 1 196 ? -6.158 2.554 -5.434 1.00 95.62 196 ALA A O 1
ATOM 1568 N N . TYR A 1 197 ? -4.853 3.717 -4.059 1.00 95.12 197 TYR A N 1
ATOM 1569 C CA . TYR A 1 197 ? -4.073 4.304 -5.160 1.00 95.12 197 TYR A CA 1
ATOM 1570 C C . TYR A 1 197 ? -3.037 3.321 -5.717 1.00 95.12 197 TYR A C 1
ATOM 1572 O O . TYR A 1 197 ? -2.758 3.279 -6.914 1.00 95.12 197 TYR A O 1
ATOM 1580 N N . TYR A 1 198 ? -2.447 2.503 -4.852 1.00 94.69 198 TYR A N 1
ATOM 1581 C CA . TYR A 1 198 ? -1.417 1.546 -5.230 1.00 94.69 198 TYR A CA 1
ATOM 1582 C C . TYR A 1 198 ? -1.947 0.347 -6.011 1.00 94.69 198 TYR A C 1
ATOM 1584 O O . TYR A 1 198 ? -1.167 -0.256 -6.748 1.00 94.69 198 TYR A O 1
ATOM 1592 N N . THR A 1 199 ? -3.241 0.026 -5.939 1.00 93.94 199 THR A N 1
ATOM 1593 C CA . THR A 1 199 ? -3.839 -1.040 -6.757 1.00 93.94 199 THR A CA 1
ATOM 1594 C C . THR A 1 199 ? -3.702 -0.790 -8.252 1.00 93.94 199 THR A C 1
ATOM 1596 O O . THR A 1 199 ? -3.711 -1.745 -9.025 1.00 93.94 199 THR A O 1
ATOM 1599 N N . GLU A 1 200 ? -3.531 0.456 -8.696 1.00 92.44 200 GLU A N 1
ATOM 1600 C CA . GLU A 1 200 ? -3.253 0.756 -10.105 1.00 92.44 200 GLU A CA 1
ATOM 1601 C C . GLU A 1 200 ? -1.809 0.425 -10.506 1.00 92.44 200 GLU A C 1
ATOM 1603 O O . GLU A 1 200 ? -1.550 0.050 -11.648 1.00 92.44 200 GLU A O 1
ATOM 1608 N N . LEU A 1 201 ? -0.866 0.529 -9.564 1.00 92.62 201 LEU A N 1
ATOM 1609 C CA . LEU A 1 201 ? 0.576 0.450 -9.816 1.00 92.62 201 LEU A CA 1
ATOM 1610 C C . LEU A 1 201 ? 1.172 -0.929 -9.524 1.00 92.62 201 LEU A C 1
ATOM 1612 O O . LEU A 1 201 ? 2.102 -1.369 -10.207 1.00 92.62 201 LEU A O 1
ATOM 1616 N N . TYR A 1 202 ? 0.639 -1.607 -8.513 1.00 95.38 202 TYR A N 1
ATOM 1617 C CA . TYR A 1 202 ? 1.197 -2.830 -7.959 1.00 95.38 202 TYR A CA 1
ATOM 1618 C C . TYR A 1 202 ? 0.180 -3.966 -7.982 1.00 95.38 202 TYR A C 1
ATOM 1620 O O . TYR A 1 202 ? -1.035 -3.762 -7.953 1.00 95.38 202 TYR A O 1
ATOM 1628 N N . GLU A 1 203 ? 0.686 -5.189 -8.047 1.00 95.00 203 GLU A N 1
ATOM 1629 C CA . GLU A 1 203 ? -0.120 -6.393 -7.936 1.00 95.00 203 GLU A CA 1
ATOM 1630 C C . GLU A 1 203 ? -0.713 -6.521 -6.532 1.00 95.00 203 GLU A C 1
ATOM 1632 O O . GLU A 1 203 ? -0.058 -6.244 -5.522 1.00 95.00 203 GLU A O 1
ATOM 1637 N N . TRP A 1 204 ? -1.948 -7.020 -6.463 1.00 95.31 204 TRP A N 1
ATOM 1638 C CA . TRP A 1 204 ? -2.668 -7.181 -5.202 1.00 95.31 204 TRP A CA 1
ATOM 1639 C C . TRP A 1 204 ? -1.913 -8.060 -4.193 1.00 95.31 204 TRP A C 1
ATOM 1641 O O . TRP A 1 204 ? -1.874 -7.759 -3.001 1.00 95.31 204 TRP A O 1
ATOM 1651 N N . LYS A 1 205 ? -1.216 -9.095 -4.679 1.00 94.56 205 LYS A N 1
ATOM 1652 C CA . LYS A 1 205 ? -0.350 -9.958 -3.863 1.00 94.56 205 LYS A CA 1
ATOM 1653 C C . LYS A 1 205 ? 0.729 -9.163 -3.114 1.00 94.56 205 LYS A C 1
ATOM 1655 O O . LYS A 1 205 ? 0.975 -9.427 -1.939 1.00 94.56 205 LYS A O 1
ATOM 1660 N N . GLY A 1 206 ? 1.344 -8.175 -3.766 1.00 94.44 206 GLY A N 1
ATOM 1661 C CA . GLY A 1 206 ? 2.352 -7.311 -3.150 1.00 94.44 206 GLY A CA 1
ATOM 1662 C C . GLY A 1 206 ? 1.763 -6.385 -2.090 1.00 94.44 206 GLY A C 1
ATOM 1663 O O . GLY A 1 206 ? 2.340 -6.229 -1.014 1.00 94.44 206 GLY A O 1
ATOM 1664 N N . LEU A 1 207 ? 0.581 -5.827 -2.359 1.00 95.69 207 LEU A N 1
ATOM 1665 C CA . LEU A 1 207 ? -0.113 -4.938 -1.425 1.00 95.69 207 LEU A CA 1
ATOM 1666 C C . LEU A 1 207 ? -0.576 -5.666 -0.163 1.00 95.69 207 LEU A C 1
ATOM 1668 O O . LEU A 1 207 ? -0.400 -5.135 0.933 1.00 95.69 207 LEU A O 1
ATOM 1672 N N . LYS A 1 208 ? -1.066 -6.907 -0.288 1.00 95.44 208 LYS A N 1
ATOM 1673 C CA . LYS A 1 208 ? -1.372 -7.759 0.872 1.00 95.44 208 LYS A CA 1
ATOM 1674 C C . LYS A 1 208 ? -0.141 -8.031 1.726 1.00 95.44 208 LYS A C 1
ATOM 1676 O O . LYS A 1 208 ? -0.203 -7.869 2.941 1.00 95.44 208 LYS A O 1
ATOM 1681 N N . LYS A 1 209 ? 0.993 -8.377 1.105 1.00 94.88 209 LYS A N 1
ATOM 1682 C CA . LYS A 1 209 ? 2.259 -8.590 1.826 1.00 94.88 209 LYS A CA 1
ATOM 1683 C C . LYS A 1 209 ? 2.730 -7.332 2.552 1.00 94.88 209 LYS A C 1
ATOM 1685 O O . LYS A 1 209 ? 3.126 -7.414 3.711 1.00 94.88 209 LYS A O 1
ATOM 1690 N N . MET A 1 210 ? 2.657 -6.176 1.893 1.00 95.50 210 MET A N 1
ATOM 1691 C CA . MET A 1 210 ? 2.987 -4.885 2.499 1.00 95.50 210 MET A CA 1
ATOM 1692 C C . MET A 1 210 ? 2.095 -4.599 3.712 1.00 95.50 210 MET A C 1
ATOM 1694 O O . MET A 1 210 ? 2.604 -4.298 4.788 1.00 95.50 210 MET A O 1
ATOM 1698 N N . TYR A 1 211 ? 0.777 -4.741 3.557 1.00 96.06 211 TYR A N 1
ATOM 1699 C CA . TYR A 1 211 ? -0.177 -4.536 4.642 1.00 96.06 211 TYR A CA 1
ATOM 1700 C C . TYR A 1 211 ? 0.088 -5.488 5.818 1.00 96.06 211 TYR A C 1
ATOM 1702 O O . TYR A 1 211 ? 0.237 -5.033 6.949 1.00 96.06 211 TYR A O 1
ATOM 1710 N N . ALA A 1 212 ? 0.230 -6.793 5.560 1.00 95.12 212 ALA A N 1
ATOM 1711 C CA . ALA A 1 212 ? 0.511 -7.783 6.599 1.00 95.12 212 ALA A CA 1
ATOM 1712 C C . ALA A 1 212 ? 1.813 -7.481 7.349 1.00 95.12 212 ALA A C 1
ATOM 1714 O O . ALA A 1 212 ? 1.879 -7.642 8.566 1.00 95.12 212 ALA A O 1
ATOM 1715 N N . HIS A 1 213 ? 2.843 -7.010 6.640 1.00 94.44 213 HIS A N 1
ATOM 1716 C CA . HIS A 1 213 ? 4.094 -6.605 7.267 1.00 94.44 213 HIS A CA 1
ATOM 1717 C C . HIS A 1 213 ? 3.897 -5.399 8.195 1.00 94.44 213 HIS A C 1
ATOM 1719 O O . HIS A 1 213 ? 4.382 -5.422 9.322 1.00 94.44 213 HIS A O 1
ATOM 1725 N N . ILE A 1 214 ? 3.157 -4.374 7.763 1.00 94.75 214 ILE A N 1
ATOM 1726 C CA . ILE A 1 214 ? 2.848 -3.200 8.594 1.00 94.75 214 ILE A CA 1
ATOM 1727 C C . ILE A 1 214 ? 2.077 -3.613 9.851 1.00 94.75 214 ILE A C 1
ATOM 1729 O O . ILE A 1 214 ? 2.464 -3.228 10.953 1.00 94.75 214 ILE A O 1
ATOM 1733 N N . ILE A 1 215 ? 1.037 -4.441 9.708 1.00 94.81 215 ILE A N 1
ATOM 1734 C CA . ILE A 1 215 ? 0.264 -4.929 10.855 1.00 94.81 215 ILE A CA 1
ATOM 1735 C C . ILE A 1 215 ? 1.154 -5.693 11.830 1.00 94.81 215 ILE A C 1
ATOM 1737 O O . ILE A 1 215 ? 1.127 -5.387 13.016 1.00 94.81 215 ILE A O 1
ATOM 1741 N N . ARG A 1 216 ? 2.010 -6.601 11.350 1.00 93.50 216 ARG A N 1
ATOM 1742 C CA . ARG A 1 216 ? 2.947 -7.342 12.211 1.00 93.50 216 ARG A CA 1
ATOM 1743 C C . ARG A 1 216 ? 3.928 -6.427 12.947 1.00 93.50 216 ARG A C 1
ATOM 1745 O O . ARG A 1 216 ? 4.211 -6.655 14.116 1.00 93.50 216 ARG A O 1
ATOM 1752 N N . GLN A 1 217 ? 4.433 -5.374 12.301 1.00 92.50 217 GLN A N 1
ATOM 1753 C CA . GLN A 1 217 ? 5.303 -4.389 12.962 1.00 92.50 217 GLN A CA 1
ATOM 1754 C C . GLN A 1 217 ? 4.580 -3.682 14.116 1.00 92.50 217 GLN A C 1
ATOM 1756 O O . GLN A 1 217 ? 5.176 -3.445 15.166 1.00 92.50 217 GLN A O 1
ATOM 1761 N N . ILE A 1 218 ? 3.294 -3.378 13.936 1.00 93.75 218 ILE A N 1
ATOM 1762 C CA . ILE A 1 218 ? 2.457 -2.780 14.981 1.00 93.75 218 ILE A CA 1
ATOM 1763 C C . ILE A 1 218 ? 2.139 -3.804 16.077 1.00 93.75 218 ILE A C 1
ATOM 1765 O O . ILE A 1 218 ? 2.233 -3.485 17.260 1.00 93.75 218 ILE A O 1
ATOM 1769 N N . GLU A 1 219 ? 1.810 -5.044 15.705 1.00 93.56 219 GLU A N 1
ATOM 1770 C CA . GLU A 1 219 ? 1.546 -6.140 16.644 1.00 93.56 219 GLU A CA 1
ATOM 1771 C C . GLU A 1 219 ? 2.738 -6.410 17.556 1.00 93.56 219 GLU A C 1
ATOM 1773 O O . GLU A 1 219 ? 2.558 -6.576 18.759 1.00 93.56 219 GLU A O 1
ATOM 1778 N N . ASN A 1 220 ? 3.948 -6.362 17.003 1.00 91.38 220 ASN A N 1
ATOM 1779 C CA . ASN A 1 220 ? 5.201 -6.560 17.726 1.00 91.38 220 ASN A CA 1
ATOM 1780 C C . ASN A 1 220 ? 5.662 -5.310 18.501 1.00 91.38 220 ASN A C 1
ATOM 1782 O O . ASN A 1 220 ? 6.732 -5.321 19.102 1.00 91.38 220 ASN A O 1
ATOM 1786 N N . GLY A 1 221 ? 4.910 -4.203 18.452 1.00 89.75 221 GLY A N 1
ATOM 1787 C CA . GLY A 1 221 ? 5.266 -2.950 19.127 1.00 89.75 221 GLY A CA 1
ATOM 1788 C C . GLY A 1 221 ? 6.474 -2.213 18.530 1.00 89.75 221 GLY A C 1
ATOM 1789 O O . GLY A 1 221 ? 7.007 -1.301 19.156 1.00 89.75 221 GLY A O 1
ATOM 1790 N N . LEU A 1 222 ? 6.916 -2.583 17.323 1.00 87.94 222 LEU A N 1
ATOM 1791 C CA . LEU A 1 222 ? 8.033 -1.946 16.607 1.00 87.94 222 LEU A CA 1
ATOM 1792 C C . LEU A 1 222 ? 7.609 -0.663 15.870 1.00 87.94 222 LEU A C 1
ATOM 1794 O O . LEU A 1 222 ? 8.442 0.157 15.465 1.00 87.94 222 LEU A O 1
ATOM 1798 N N . ALA A 1 223 ? 6.304 -0.499 15.670 1.00 91.00 223 ALA A N 1
ATOM 1799 C CA . ALA A 1 223 ? 5.691 0.670 15.070 1.00 91.00 223 ALA A CA 1
ATOM 1800 C C . ALA A 1 223 ? 4.333 0.965 15.714 1.00 91.00 223 ALA A C 1
ATOM 1802 O O . ALA A 1 223 ? 3.748 0.129 16.399 1.00 91.00 223 ALA A O 1
ATOM 1803 N N . ASP A 1 224 ? 3.816 2.157 15.447 1.00 93.06 224 ASP A N 1
ATOM 1804 C CA . ASP A 1 224 ? 2.460 2.549 15.793 1.00 93.06 224 ASP A CA 1
ATOM 1805 C C . ASP A 1 224 ? 1.741 3.121 14.563 1.00 93.06 224 ASP A C 1
ATOM 1807 O O . ASP A 1 224 ? 2.334 3.338 13.505 1.00 93.06 224 ASP A O 1
ATOM 1811 N N . TRP A 1 225 ? 0.447 3.389 14.712 1.00 93.44 225 TRP A N 1
ATOM 1812 C CA . TRP A 1 225 ? -0.391 3.958 13.654 1.00 93.44 225 TRP A CA 1
ATOM 1813 C C . TRP A 1 225 ? -0.077 5.425 13.310 1.00 93.44 225 TRP A C 1
ATOM 1815 O O . TRP A 1 225 ? -0.655 5.965 12.366 1.00 93.44 225 TRP A O 1
ATOM 1825 N N . SER A 1 226 ? 0.812 6.081 14.064 1.00 91.06 226 SER A N 1
ATOM 1826 C CA . SER A 1 226 ? 1.239 7.461 13.811 1.00 91.06 226 SER A CA 1
ATOM 1827 C C . SER A 1 226 ? 2.461 7.545 12.890 1.00 91.06 226 SER A C 1
ATOM 1829 O O . SER A 1 226 ? 2.686 8.581 12.258 1.00 91.06 226 SER A O 1
ATOM 1831 N N . LYS A 1 227 ? 3.221 6.451 12.784 1.00 89.19 227 LYS A N 1
ATOM 1832 C CA . LYS A 1 227 ? 4.433 6.337 11.975 1.00 89.19 227 LYS A CA 1
ATOM 1833 C C . LYS A 1 227 ? 4.135 6.343 10.472 1.00 89.19 227 LYS A C 1
ATOM 1835 O O . LYS A 1 227 ? 3.106 5.842 10.019 1.00 89.19 227 LYS A O 1
ATOM 1840 N N . ASP A 1 228 ? 5.068 6.881 9.686 1.00 88.12 228 ASP A N 1
ATOM 1841 C CA . ASP A 1 228 ? 5.067 6.703 8.233 1.00 88.12 228 ASP A CA 1
ATOM 1842 C C . ASP A 1 228 ? 5.790 5.405 7.845 1.00 88.12 228 ASP A C 1
ATOM 1844 O O . ASP A 1 228 ? 6.882 5.112 8.334 1.00 88.12 228 ASP A O 1
ATOM 1848 N N . PHE A 1 229 ? 5.177 4.631 6.953 1.00 89.62 229 PHE A N 1
ATOM 1849 C CA . PHE A 1 229 ? 5.658 3.315 6.532 1.00 89.62 229 PHE A CA 1
ATOM 1850 C C . PHE A 1 229 ? 6.371 3.337 5.174 1.00 89.62 229 PHE A C 1
ATOM 1852 O O . PHE A 1 229 ? 6.799 2.286 4.703 1.00 89.62 229 PHE A O 1
ATOM 1859 N N . SER A 1 230 ? 6.572 4.510 4.565 1.00 87.25 230 SER A N 1
ATOM 1860 C CA . SER A 1 230 ? 7.186 4.675 3.234 1.00 87.25 230 SER A CA 1
ATOM 1861 C C . SER A 1 230 ? 8.519 3.919 3.044 1.00 87.25 230 SER A C 1
ATOM 1863 O O . SER A 1 230 ? 8.779 3.367 1.969 1.00 87.25 230 SER A O 1
ATOM 1865 N N . GLU A 1 231 ? 9.350 3.840 4.092 1.00 84.62 231 GLU A N 1
ATOM 1866 C CA . GLU A 1 231 ? 10.635 3.115 4.083 1.00 84.62 231 GLU A CA 1
ATOM 1867 C C . GLU A 1 231 ? 10.475 1.593 3.941 1.00 84.62 231 GLU A C 1
ATOM 1869 O O . GLU A 1 231 ? 11.341 0.924 3.382 1.00 84.62 231 GLU A O 1
ATOM 1874 N N . ILE A 1 232 ? 9.357 1.050 4.424 1.00 86.12 232 ILE A N 1
ATOM 1875 C CA . ILE A 1 232 ? 9.016 -0.378 4.382 1.00 86.12 232 ILE A CA 1
ATOM 1876 C C . ILE A 1 232 ? 8.217 -0.698 3.113 1.00 86.12 232 ILE A C 1
ATOM 1878 O O . ILE A 1 232 ? 8.371 -1.770 2.527 1.00 86.12 232 ILE A O 1
ATOM 1882 N N . GLU A 1 233 ? 7.384 0.241 2.663 1.00 89.50 233 GLU A N 1
ATOM 1883 C CA . GLU A 1 233 ? 6.549 0.103 1.468 1.00 89.50 233 GLU A CA 1
ATOM 1884 C C . GLU A 1 233 ? 7.413 -0.144 0.217 1.00 89.50 233 GLU A C 1
ATOM 1886 O O . GLU A 1 233 ? 7.191 -1.103 -0.525 1.00 89.50 233 GLU A O 1
ATOM 1891 N N . THR A 1 234 ? 8.444 0.680 0.003 1.00 86.75 234 THR A N 1
ATOM 1892 C CA . THR A 1 234 ? 9.232 0.668 -1.245 1.00 86.75 234 THR A CA 1
ATOM 1893 C C . THR A 1 234 ? 9.967 -0.660 -1.499 1.00 86.75 234 THR A C 1
ATOM 1895 O O . THR A 1 234 ? 9.814 -1.214 -2.594 1.00 86.75 234 THR A O 1
ATOM 1898 N N . PRO A 1 235 ? 10.728 -1.228 -0.538 1.00 89.38 235 PRO A N 1
ATOM 1899 C CA . PRO A 1 235 ? 11.441 -2.491 -0.746 1.00 89.38 235 PRO A CA 1
ATOM 1900 C C . PRO A 1 235 ? 10.515 -3.685 -0.989 1.00 89.38 235 PRO A C 1
ATOM 1902 O O . PRO A 1 235 ? 10.871 -4.591 -1.742 1.00 89.38 235 PRO A O 1
ATOM 1905 N N . ILE A 1 236 ? 9.328 -3.694 -0.373 1.00 91.31 236 ILE A N 1
ATOM 1906 C CA . ILE A 1 236 ? 8.349 -4.769 -0.562 1.00 91.31 236 ILE A CA 1
ATOM 1907 C C . ILE A 1 236 ? 7.722 -4.652 -1.950 1.00 91.31 236 ILE A C 1
ATOM 1909 O O . ILE A 1 236 ? 7.689 -5.626 -2.701 1.00 91.31 236 ILE A O 1
ATOM 1913 N N . LEU A 1 237 ? 7.248 -3.459 -2.313 1.00 93.00 237 LEU A N 1
ATOM 1914 C CA . LEU A 1 237 ? 6.434 -3.256 -3.508 1.00 93.00 237 LEU A CA 1
ATOM 1915 C C . LEU A 1 237 ? 7.225 -3.263 -4.819 1.00 93.00 237 LEU A C 1
ATOM 1917 O O . LEU A 1 237 ? 6.649 -3.579 -5.861 1.00 93.00 237 LEU A O 1
ATOM 1921 N N . ILE A 1 238 ? 8.535 -2.985 -4.800 1.00 90.44 238 ILE A N 1
ATOM 1922 C CA . ILE A 1 238 ? 9.357 -2.940 -6.024 1.00 90.44 238 ILE A CA 1
ATOM 1923 C C . ILE A 1 238 ? 9.309 -4.253 -6.825 1.00 90.44 238 ILE A C 1
ATOM 1925 O O . ILE A 1 238 ? 9.347 -4.238 -8.056 1.00 90.44 238 ILE A O 1
ATOM 1929 N N . LYS A 1 239 ? 9.148 -5.390 -6.134 1.00 91.06 239 LYS A N 1
ATOM 1930 C CA . LYS A 1 239 ? 9.042 -6.726 -6.740 1.00 91.06 239 LYS A CA 1
ATOM 1931 C C . LYS A 1 239 ? 7.680 -6.980 -7.408 1.00 91.06 239 LYS A C 1
ATOM 1933 O O . LYS A 1 239 ? 7.588 -7.852 -8.263 1.00 91.06 239 LYS A O 1
ATOM 1938 N N . TYR A 1 240 ? 6.653 -6.196 -7.074 1.00 93.00 240 TYR A N 1
ATOM 1939 C CA . TYR A 1 240 ? 5.253 -6.419 -7.465 1.00 93.00 240 TYR A CA 1
ATOM 1940 C C . TYR A 1 240 ? 4.684 -5.312 -8.362 1.00 93.00 240 TYR A C 1
ATOM 1942 O O . TYR A 1 240 ? 3.471 -5.143 -8.443 1.00 93.00 240 TYR A O 1
ATOM 1950 N N . VAL A 1 241 ? 5.526 -4.516 -9.028 1.00 93.38 241 VAL A N 1
ATOM 1951 C CA . VAL A 1 241 ? 5.046 -3.511 -9.994 1.00 93.38 241 VAL A CA 1
ATOM 1952 C C . VAL A 1 241 ? 4.387 -4.220 -11.186 1.00 93.38 241 VAL A C 1
ATOM 1954 O O . VAL A 1 241 ? 5.011 -5.091 -11.805 1.00 93.38 241 VAL A O 1
ATOM 1957 N N . LYS A 1 242 ? 3.160 -3.814 -11.540 1.00 90.06 242 LYS A N 1
ATOM 1958 C CA . LYS A 1 242 ? 2.407 -4.367 -12.678 1.00 90.06 242 LYS A CA 1
ATOM 1959 C C . LYS A 1 242 ? 3.168 -4.181 -13.993 1.00 90.06 242 LYS A C 1
ATOM 1961 O O . LYS A 1 242 ? 3.754 -3.123 -14.239 1.00 90.06 242 LYS A O 1
ATOM 1966 N N . SER A 1 243 ? 3.130 -5.184 -14.869 1.00 78.94 243 SER A N 1
ATOM 1967 C CA . SER A 1 243 ? 3.774 -5.161 -16.196 1.00 78.94 243 SER A CA 1
ATOM 1968 C C . SER A 1 243 ? 3.365 -3.954 -17.046 1.00 78.94 243 SER A C 1
ATOM 1970 O O . SER A 1 243 ? 4.212 -3.334 -17.687 1.00 78.94 243 SER A O 1
ATOM 1972 N N . ASP A 1 244 ? 2.094 -3.562 -16.981 1.00 74.56 244 ASP A N 1
ATOM 1973 C CA . ASP A 1 244 ? 1.527 -2.468 -17.783 1.00 74.56 244 ASP A CA 1
ATOM 1974 C C . ASP A 1 244 ? 1.976 -1.081 -17.298 1.00 74.56 244 ASP A C 1
ATOM 1976 O O . ASP A 1 244 ? 1.876 -0.078 -18.006 1.00 74.56 244 ASP A O 1
ATOM 1980 N N . VAL A 1 245 ? 2.490 -1.020 -16.070 1.00 64.88 245 VAL A N 1
ATOM 1981 C CA . VAL A 1 245 ? 3.067 0.181 -15.459 1.00 64.88 245 VAL A CA 1
ATOM 1982 C C . VAL A 1 245 ? 4.580 0.198 -15.660 1.00 64.88 245 VAL A C 1
ATOM 1984 O O . VAL A 1 245 ? 5.147 1.263 -15.911 1.00 64.88 245 VAL A O 1
ATOM 1987 N N . LYS A 1 246 ? 5.232 -0.976 -15.658 1.00 57.84 246 LYS A N 1
ATOM 1988 C CA . LYS A 1 246 ? 6.636 -1.126 -16.080 1.00 57.84 246 LYS A CA 1
ATOM 1989 C C . LYS A 1 246 ? 6.844 -0.617 -17.510 1.00 57.84 246 LYS A C 1
ATOM 1991 O O . LYS A 1 246 ? 7.830 0.068 -17.760 1.00 57.84 246 LYS A O 1
ATOM 1996 N N . SER A 1 247 ? 5.891 -0.856 -18.413 1.00 54.72 247 SER A N 1
ATOM 1997 C CA . SER A 1 247 ? 5.949 -0.369 -19.800 1.00 54.72 247 SER A CA 1
ATOM 1998 C C . SER A 1 247 ? 5.679 1.137 -19.953 1.00 54.72 247 SER A C 1
ATOM 2000 O O . SER A 1 247 ? 6.177 1.746 -20.898 1.00 54.72 247 SER A O 1
ATOM 2002 N N . LYS A 1 248 ? 4.949 1.773 -19.019 1.00 51.88 248 LYS A N 1
ATOM 2003 C CA . LYS A 1 248 ? 4.713 3.234 -19.008 1.00 51.88 248 LYS A CA 1
ATOM 2004 C C . LYS A 1 248 ? 5.839 4.037 -18.344 1.00 51.88 248 LYS A C 1
ATOM 2006 O O . LYS A 1 248 ? 6.049 5.188 -18.711 1.00 51.88 248 LYS A O 1
ATOM 2011 N N . LYS A 1 249 ? 6.570 3.451 -17.386 1.00 45.91 249 LYS A N 1
ATOM 2012 C CA . LYS A 1 249 ? 7.736 4.078 -16.727 1.00 45.91 249 LYS A CA 1
ATOM 2013 C C . LYS A 1 249 ? 9.081 3.775 -17.397 1.00 45.91 249 LYS A C 1
ATOM 2015 O O . LYS A 1 249 ? 10.063 4.419 -17.046 1.00 45.91 249 LYS A O 1
ATOM 2020 N N . SER A 1 250 ? 9.142 2.902 -18.405 1.00 43.91 250 SER A N 1
ATOM 2021 C CA . SER A 1 250 ? 10.343 2.701 -19.233 1.00 43.91 250 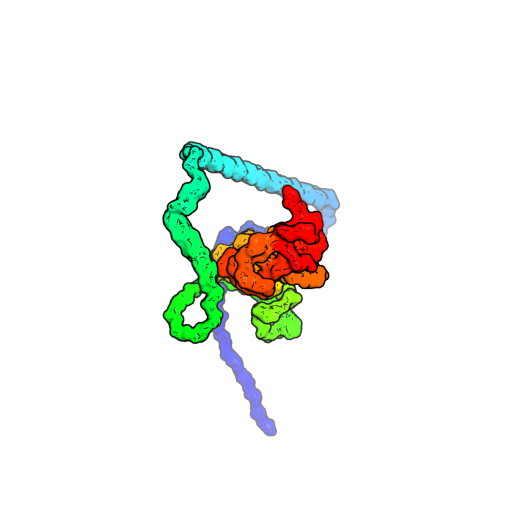SER A CA 1
ATOM 2022 C C . SER A 1 250 ? 10.506 3.773 -20.330 1.00 43.91 250 SER A C 1
ATOM 2024 O O . SER A 1 250 ? 10.876 3.467 -21.461 1.00 43.91 250 SER A O 1
ATOM 2026 N N . ILE A 1 251 ? 10.244 5.044 -19.999 1.00 45.84 251 ILE A N 1
ATOM 2027 C CA . ILE A 1 251 ? 10.770 6.216 -20.718 1.00 45.84 251 ILE A CA 1
ATOM 2028 C C . ILE A 1 251 ? 11.773 6.887 -19.778 1.00 45.84 251 ILE A C 1
ATOM 2030 O O . ILE A 1 251 ? 11.513 7.948 -19.230 1.00 45.84 251 ILE A O 1
ATOM 2034 N N . GLN A 1 252 ? 12.876 6.189 -19.515 1.00 47.91 252 GLN A N 1
ATOM 2035 C CA . GLN A 1 252 ? 14.215 6.690 -19.186 1.00 47.91 252 GLN A CA 1
ATOM 2036 C C . GLN A 1 252 ? 15.002 5.504 -18.626 1.00 47.91 252 GLN A C 1
ATOM 2038 O O . GLN A 1 252 ? 14.681 4.964 -17.576 1.00 47.91 252 GLN A O 1
ATOM 2043 N N . TYR A 1 253 ? 16.030 5.122 -19.381 1.00 44.06 253 TYR A N 1
ATOM 2044 C CA . TYR A 1 253 ? 16.942 4.001 -19.157 1.00 44.06 253 TYR A CA 1
ATOM 2045 C C . TYR A 1 253 ? 16.361 2.593 -19.322 1.00 44.06 253 TYR A C 1
ATOM 2047 O O . TYR A 1 253 ? 15.779 2.011 -18.417 1.00 44.06 253 TYR A O 1
ATOM 2055 N N . GLY A 1 254 ? 16.688 2.019 -20.483 1.00 48.38 254 GLY A N 1
ATOM 2056 C CA . GLY A 1 254 ? 16.752 0.577 -20.688 1.00 48.38 254 GLY A CA 1
ATOM 2057 C C . GLY A 1 254 ? 15.451 -0.033 -21.184 1.00 48.38 254 GLY A C 1
ATOM 2058 O O . GLY A 1 254 ? 14.489 -0.125 -20.442 1.00 48.38 254 GLY A O 1
ATOM 2059 N N . GLU A 1 255 ? 15.494 -0.492 -22.437 1.00 52.03 255 GLU A N 1
ATOM 2060 C CA . GLU A 1 255 ? 14.586 -1.487 -23.018 1.00 52.03 255 GLU A CA 1
ATOM 2061 C C . GLU A 1 255 ? 13.094 -1.113 -23.083 1.00 52.03 255 GLU A C 1
ATOM 2063 O O . GLU A 1 255 ? 12.390 -1.150 -22.087 1.00 52.03 255 GLU A O 1
ATOM 2068 N N . ASN A 1 256 ? 12.613 -0.789 -24.295 1.00 38.56 256 ASN A N 1
ATOM 2069 C CA . ASN A 1 256 ? 11.339 -1.229 -24.912 1.00 38.56 256 ASN A CA 1
ATOM 2070 C C . ASN A 1 256 ? 11.073 -0.347 -26.151 1.00 38.56 256 ASN A C 1
ATOM 2072 O O . ASN A 1 256 ? 10.770 0.834 -26.049 1.00 38.56 256 ASN A O 1
ATOM 2076 N N . LYS A 1 257 ? 11.361 -0.797 -27.377 1.00 38.53 257 LYS A N 1
ATOM 2077 C CA . LYS A 1 257 ? 10.474 -1.632 -28.212 1.00 38.53 257 LYS A CA 1
ATOM 2078 C C . LYS A 1 257 ? 8.996 -1.217 -28.137 1.00 38.53 257 LYS A C 1
ATOM 2080 O O . LYS A 1 257 ? 8.238 -1.697 -27.305 1.00 38.53 257 LYS A O 1
ATOM 2085 N N . LYS A 1 258 ? 8.597 -0.384 -29.105 1.00 37.62 258 LYS A N 1
ATOM 2086 C CA . LYS A 1 258 ? 7.253 -0.397 -29.713 1.00 37.62 258 LYS A CA 1
ATOM 2087 C C . LYS A 1 258 ? 6.959 -1.807 -30.270 1.00 37.62 258 LYS A C 1
ATOM 2089 O O . LYS A 1 258 ? 7.921 -2.494 -30.630 1.00 37.62 258 LYS A O 1
ATOM 2094 N N . PRO A 1 259 ? 5.691 -2.224 -30.467 1.00 43.22 259 PRO A N 1
ATOM 2095 C CA . PRO A 1 259 ? 5.365 -3.392 -31.280 1.00 43.22 259 PRO A CA 1
ATOM 2096 C C . PRO A 1 259 ? 5.514 -3.014 -32.762 1.00 43.22 259 PRO A C 1
ATOM 2098 O O . PRO A 1 259 ? 4.571 -3.016 -33.543 1.00 43.22 259 PRO A O 1
ATOM 2101 N N . VAL A 1 260 ? 6.722 -2.621 -33.145 1.00 40.62 260 VAL A N 1
ATOM 2102 C CA . VAL A 1 260 ? 7.171 -2.719 -34.527 1.00 40.62 260 VAL A CA 1
ATOM 2103 C C . VAL A 1 260 ? 7.482 -4.199 -34.703 1.00 40.62 260 VAL A C 1
ATOM 2105 O O . VAL A 1 260 ? 8.022 -4.802 -33.769 1.00 40.62 260 VAL A O 1
ATOM 2108 N N . LYS A 1 261 ? 7.089 -4.800 -35.838 1.00 39.72 261 LYS A N 1
ATOM 2109 C CA . LYS A 1 261 ? 7.556 -6.130 -36.284 1.00 39.72 261 LYS A CA 1
ATOM 2110 C C . LYS A 1 261 ? 8.935 -6.365 -35.681 1.00 39.72 261 LYS A C 1
ATOM 2112 O O . LYS A 1 261 ? 9.784 -5.524 -35.948 1.00 39.72 261 LYS A O 1
ATOM 2117 N N . LYS A 1 262 ? 9.122 -7.370 -34.806 1.00 41.81 262 LYS A N 1
ATOM 2118 C CA . LYS A 1 262 ? 10.409 -7.619 -34.129 1.00 41.81 262 LYS A CA 1
ATOM 2119 C C . LYS A 1 262 ? 11.506 -7.546 -35.192 1.00 41.81 262 LYS A C 1
ATOM 2121 O O . LYS A 1 262 ? 11.718 -8.515 -35.911 1.00 41.81 262 LYS A O 1
ATOM 2126 N N . GLU A 1 263 ? 12.168 -6.401 -35.310 1.00 52.06 263 GLU A N 1
ATOM 2127 C CA . GLU A 1 263 ? 13.412 -6.304 -36.039 1.00 52.06 263 GLU A CA 1
ATOM 2128 C C . GLU A 1 263 ? 14.356 -7.071 -35.128 1.00 52.06 263 GLU A C 1
ATOM 2130 O O . GLU A 1 263 ? 14.741 -6.604 -34.050 1.00 52.06 263 GLU A O 1
ATOM 2135 N N . GLU A 1 264 ? 14.555 -8.348 -35.467 1.00 61.75 264 GLU A N 1
ATOM 2136 C CA . GLU A 1 264 ? 15.623 -9.163 -34.913 1.00 61.75 264 GLU A CA 1
ATOM 2137 C C . GLU A 1 264 ? 16.840 -8.261 -34.824 1.00 61.75 264 GLU A C 1
ATOM 2139 O O . GLU A 1 264 ? 17.235 -7.663 -35.821 1.00 61.75 264 GLU A O 1
ATOM 2144 N N . THR A 1 265 ? 17.370 -8.070 -33.619 1.00 75.38 265 THR A N 1
ATOM 2145 C CA . THR A 1 265 ? 18.545 -7.230 -33.432 1.00 75.38 265 THR A CA 1
ATOM 2146 C C . THR A 1 265 ? 19.670 -7.880 -34.223 1.00 75.38 265 THR A C 1
ATOM 2148 O O . THR A 1 265 ? 20.229 -8.890 -33.796 1.00 75.38 265 THR A O 1
ATOM 2151 N N . VAL A 1 266 ? 19.921 -7.360 -35.425 1.00 82.25 266 VAL A N 1
ATOM 2152 C CA . VAL A 1 266 ? 20.871 -7.960 -36.348 1.00 82.25 266 VAL A CA 1
ATOM 2153 C C . VAL A 1 266 ? 22.262 -7.574 -35.885 1.00 82.25 266 VAL A C 1
ATOM 2155 O O . VAL A 1 266 ? 22.658 -6.412 -35.950 1.00 82.25 266 VAL A O 1
ATOM 2158 N N . PHE A 1 267 ? 23.011 -8.559 -35.405 1.00 89.62 267 PHE A N 1
ATOM 2159 C CA . PHE A 1 267 ? 24.439 -8.400 -35.188 1.00 89.62 267 PHE A CA 1
ATOM 2160 C C . PHE A 1 267 ? 25.153 -8.687 -36.502 1.00 89.62 267 PHE A C 1
ATOM 2162 O O . PHE A 1 267 ? 24.797 -9.631 -37.202 1.00 89.62 267 PHE A O 1
ATOM 2169 N N . TYR A 1 268 ? 26.166 -7.897 -36.833 1.00 91.56 268 TYR A N 1
ATOM 2170 C CA . TYR A 1 268 ? 27.001 -8.111 -38.011 1.00 91.56 268 TYR A CA 1
ATOM 2171 C C . TYR A 1 268 ? 28.415 -8.521 -37.602 1.00 91.56 268 TYR A C 1
ATOM 2173 O O . TYR A 1 268 ? 28.931 -8.114 -36.557 1.00 91.56 268 TYR A O 1
ATOM 2181 N N . CYS A 1 269 ? 29.068 -9.334 -38.430 1.00 93.00 269 CYS A N 1
ATOM 2182 C CA . CYS A 1 269 ? 30.438 -9.753 -38.158 1.00 93.00 269 CYS A CA 1
ATOM 2183 C C . CYS A 1 269 ? 31.432 -8.621 -38.477 1.00 93.00 269 CYS A C 1
ATOM 2185 O O . CYS A 1 269 ? 31.573 -8.207 -39.627 1.00 93.00 269 CYS A O 1
ATOM 2187 N N . SER A 1 270 ? 32.168 -8.151 -37.464 1.00 90.75 270 SER A N 1
ATOM 2188 C CA . SER A 1 270 ? 33.220 -7.128 -37.621 1.00 90.75 270 SER A CA 1
ATOM 2189 C C . SER A 1 270 ? 34.380 -7.607 -38.507 1.00 90.75 270 SER A C 1
ATOM 2191 O O . SER A 1 270 ? 34.920 -6.850 -39.314 1.00 90.75 270 SER A O 1
ATOM 2193 N N . HIS A 1 271 ? 34.728 -8.896 -38.433 1.00 91.56 271 HIS A N 1
ATOM 2194 C CA . HIS A 1 271 ? 35.762 -9.477 -39.293 1.00 91.56 271 HIS A CA 1
ATOM 2195 C C . HIS A 1 271 ? 35.332 -9.526 -40.762 1.00 91.56 271 HIS A C 1
ATOM 2197 O O . HIS A 1 271 ? 36.167 -9.314 -41.641 1.00 91.56 271 HIS A O 1
ATOM 2203 N N . PHE A 1 272 ? 34.043 -9.750 -41.035 1.00 92.69 272 PHE A N 1
ATOM 2204 C CA . PHE A 1 272 ? 33.502 -9.739 -42.395 1.00 92.69 272 PHE A CA 1
ATOM 2205 C C . PHE A 1 272 ? 33.613 -8.346 -43.024 1.00 92.69 272 PHE A C 1
ATOM 2207 O O . PHE A 1 272 ? 34.103 -8.235 -44.144 1.00 92.69 272 PHE A O 1
ATOM 2214 N N . GLN A 1 273 ? 33.301 -7.280 -42.275 1.00 90.31 273 GLN A N 1
ATOM 2215 C CA . GLN A 1 273 ? 33.432 -5.895 -42.763 1.00 90.31 273 GLN A CA 1
ATOM 2216 C C . GLN A 1 273 ? 34.846 -5.559 -43.263 1.00 90.31 273 GLN A C 1
ATOM 2218 O O . GLN A 1 273 ? 35.027 -4.827 -44.238 1.00 90.31 273 GLN A O 1
ATOM 2223 N N . ARG A 1 274 ? 35.857 -6.151 -42.617 1.00 89.44 274 ARG A N 1
ATOM 2224 C CA . ARG A 1 274 ? 37.281 -5.964 -42.922 1.00 89.44 274 ARG A CA 1
ATOM 2225 C C . ARG A 1 274 ? 37.845 -6.998 -43.901 1.00 89.44 274 ARG A C 1
ATOM 2227 O O . ARG A 1 274 ? 39.058 -7.035 -44.073 1.00 89.44 274 ARG A O 1
ATOM 2234 N N . LYS A 1 275 ? 37.006 -7.866 -44.486 1.00 87.81 275 LYS A N 1
ATOM 2235 C CA . LYS A 1 275 ? 37.4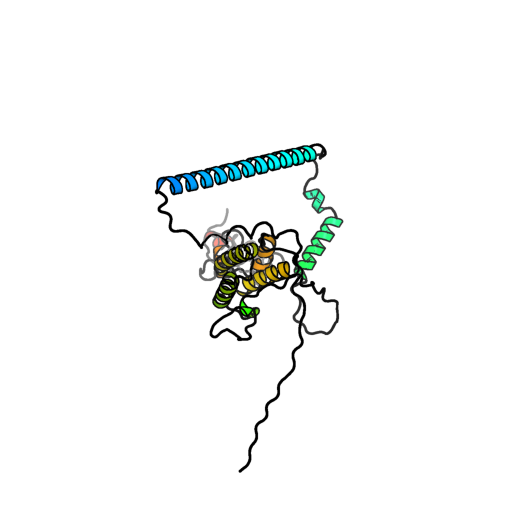14 -9.000 -45.345 1.00 87.81 275 LYS A CA 1
ATOM 2236 C C . LYS A 1 275 ? 38.402 -9.968 -44.661 1.00 87.81 275 LYS A C 1
ATOM 2238 O O . LYS A 1 275 ? 39.228 -10.589 -45.317 1.00 87.81 275 LYS A O 1
ATOM 2243 N N . LYS A 1 276 ? 38.324 -10.094 -43.330 1.00 90.56 276 LYS A N 1
ATOM 2244 C CA . LYS A 1 276 ? 39.188 -10.947 -42.483 1.00 90.56 276 LYS A CA 1
ATOM 2245 C C . LYS A 1 276 ? 38.417 -12.065 -41.768 1.00 90.56 276 LYS A C 1
ATOM 2247 O O . LYS A 1 276 ? 38.926 -12.642 -40.811 1.00 90.56 276 LYS A O 1
ATOM 2252 N N . CYS A 1 277 ? 37.167 -12.324 -42.151 1.00 92.00 277 CYS A N 1
ATOM 2253 C CA . CYS A 1 277 ? 36.398 -13.426 -41.578 1.00 92.00 277 CYS A CA 1
ATOM 2254 C C . CYS A 1 277 ? 36.824 -14.758 -42.206 1.00 92.00 277 CYS A C 1
ATOM 2256 O O . CYS A 1 277 ? 37.015 -14.828 -43.415 1.00 92.00 277 CYS A O 1
ATOM 2258 N N . VAL A 1 278 ? 36.949 -15.803 -41.385 1.00 92.06 278 VAL A N 1
ATOM 2259 C CA . VAL A 1 278 ? 37.260 -17.172 -41.838 1.00 92.06 278 VAL A CA 1
ATOM 2260 C C . VAL A 1 278 ? 36.007 -17.883 -42.364 1.00 92.06 278 VAL A C 1
ATOM 2262 O O . VAL A 1 278 ? 36.091 -18.752 -43.229 1.00 92.06 278 VAL A O 1
ATOM 2265 N N . HIS A 1 279 ? 34.832 -17.508 -41.858 1.00 89.50 279 HIS A N 1
ATOM 2266 C CA . HIS A 1 279 ? 33.562 -18.083 -42.280 1.00 89.50 279 HIS A CA 1
ATOM 2267 C C . HIS A 1 279 ? 33.095 -17.444 -43.591 1.00 89.50 279 HIS A C 1
ATOM 2269 O O . HIS A 1 279 ? 33.246 -16.239 -43.791 1.00 89.50 279 HIS A O 1
ATOM 2275 N N . LYS A 1 280 ? 32.509 -18.253 -44.482 1.00 85.06 280 LYS A N 1
ATOM 2276 C CA . LYS A 1 280 ? 31.875 -17.765 -45.718 1.00 85.06 280 LYS A CA 1
ATOM 2277 C C . LYS A 1 280 ? 30.493 -17.168 -45.432 1.00 85.06 280 LYS A C 1
ATOM 2279 O O . LYS A 1 280 ? 30.173 -16.094 -45.933 1.00 85.06 280 LYS A O 1
ATOM 2284 N N . ASP A 1 281 ? 29.752 -17.796 -44.521 1.00 88.88 281 ASP A N 1
ATOM 2285 C CA . ASP A 1 281 ? 28.386 -17.422 -44.155 1.00 88.88 281 ASP A CA 1
ATOM 2286 C C . ASP A 1 281 ? 28.272 -16.892 -42.715 1.00 88.88 281 ASP A C 1
ATOM 2288 O O . ASP A 1 281 ? 29.216 -16.937 -41.918 1.00 88.88 281 ASP A O 1
ATOM 2292 N N . SER A 1 282 ? 27.085 -16.375 -42.394 1.00 90.81 282 SER A N 1
ATOM 2293 C CA . SER A 1 282 ? 26.702 -15.917 -41.054 1.00 90.81 282 SER A CA 1
ATOM 2294 C C . SER A 1 282 ? 26.953 -17.005 -39.997 1.00 90.81 282 SER A C 1
ATOM 2296 O O . SER A 1 282 ? 26.622 -18.171 -40.206 1.00 90.81 282 SER A O 1
ATOM 2298 N N . HIS A 1 283 ? 27.528 -16.632 -38.854 1.00 93.31 283 HIS A N 1
ATOM 2299 C CA . HIS A 1 283 ? 28.051 -17.567 -37.849 1.00 93.31 283 HIS A CA 1
ATOM 2300 C C . HIS A 1 283 ? 27.858 -17.045 -36.422 1.00 93.31 283 HIS A C 1
ATOM 2302 O O . HIS A 1 283 ? 27.642 -15.856 -36.204 1.00 93.31 283 HIS A O 1
ATOM 2308 N N . TYR A 1 284 ? 27.970 -17.924 -35.426 1.00 91.00 284 TYR A N 1
ATOM 2309 C CA . TYR A 1 284 ? 27.994 -17.514 -34.022 1.00 91.00 284 TYR A CA 1
ATOM 2310 C C . TYR A 1 284 ? 29.374 -16.985 -33.625 1.00 91.00 284 TYR A C 1
ATOM 2312 O O . TYR A 1 284 ? 30.397 -17.576 -33.964 1.00 91.00 284 TYR A O 1
ATOM 2320 N N . GLY A 1 285 ? 29.403 -15.883 -32.880 1.00 89.06 285 GLY A N 1
ATOM 2321 C CA . GLY A 1 285 ? 30.625 -15.304 -32.331 1.00 89.06 285 GLY A CA 1
ATOM 2322 C C . GLY A 1 285 ? 30.399 -14.667 -30.964 1.00 89.06 285 GLY A C 1
ATOM 2323 O O . GLY A 1 285 ? 29.273 -14.338 -30.586 1.00 89.06 285 GLY A O 1
ATOM 2324 N N . LYS A 1 286 ? 31.487 -14.475 -30.213 1.00 88.50 286 LYS A N 1
ATOM 2325 C CA . LYS A 1 286 ? 31.444 -13.884 -28.870 1.00 88.50 286 LYS A CA 1
ATOM 2326 C C . LYS A 1 286 ? 31.503 -12.362 -28.930 1.00 88.50 286 LYS A C 1
ATOM 2328 O O . LYS A 1 286 ? 32.509 -11.793 -29.344 1.00 88.50 286 LYS A O 1
ATOM 2333 N N . ILE A 1 287 ? 30.458 -11.698 -28.437 1.00 84.06 287 ILE A N 1
ATOM 2334 C CA . ILE A 1 287 ? 30.438 -10.249 -28.196 1.00 84.06 287 ILE A CA 1
ATOM 2335 C C . ILE A 1 287 ? 30.287 -10.030 -26.692 1.00 84.06 287 ILE A C 1
ATOM 2337 O O . ILE A 1 287 ? 29.284 -10.424 -26.102 1.00 84.06 287 ILE A O 1
ATOM 2341 N N . ARG A 1 288 ? 31.282 -9.389 -26.061 1.00 85.50 288 ARG A N 1
ATOM 2342 C CA . ARG A 1 288 ? 31.297 -9.109 -24.607 1.00 85.50 288 ARG A CA 1
ATOM 2343 C C . ARG A 1 288 ? 31.080 -10.363 -23.740 1.00 85.50 288 ARG A C 1
ATOM 2345 O O . ARG A 1 288 ? 30.377 -10.315 -22.739 1.00 85.50 288 ARG A O 1
ATOM 2352 N N . GLY A 1 289 ? 31.669 -11.489 -24.147 1.00 86.00 289 GLY A N 1
ATOM 2353 C CA . GLY A 1 289 ? 31.582 -12.760 -23.418 1.00 86.00 289 GLY A CA 1
ATOM 2354 C C . GLY A 1 289 ? 30.295 -13.561 -23.642 1.00 86.00 289 GLY A C 1
ATOM 2355 O O . GLY A 1 289 ? 30.194 -14.662 -23.116 1.00 86.00 289 GLY A O 1
ATOM 2356 N N . VAL A 1 290 ? 29.348 -13.058 -24.442 1.00 87.38 290 VAL A N 1
ATOM 2357 C CA . VAL A 1 290 ? 28.092 -13.750 -24.771 1.00 87.38 290 VAL A CA 1
ATOM 2358 C C . VAL A 1 290 ? 28.116 -14.207 -26.228 1.00 87.38 290 VAL A C 1
ATOM 2360 O O . VAL A 1 290 ? 28.479 -13.427 -27.113 1.00 87.38 290 VAL A O 1
ATOM 2363 N N . ASP A 1 291 ? 27.698 -15.446 -26.485 1.00 89.12 291 ASP A N 1
ATOM 2364 C CA . ASP A 1 291 ? 27.540 -15.973 -27.842 1.00 89.12 291 ASP A CA 1
ATOM 2365 C C . ASP A 1 291 ? 26.334 -15.316 -28.533 1.00 89.12 291 ASP A C 1
ATOM 2367 O O . ASP A 1 291 ? 25.214 -15.291 -28.014 1.00 89.12 291 ASP A O 1
ATOM 2371 N N . LYS A 1 292 ? 26.566 -14.734 -29.711 1.00 91.12 292 LYS A N 1
ATOM 2372 C CA . LYS A 1 292 ? 25.559 -14.052 -30.534 1.00 91.12 292 LYS A CA 1
ATOM 2373 C C . LYS A 1 292 ? 25.683 -14.502 -31.987 1.00 91.12 292 LYS A C 1
ATOM 2375 O O . LYS A 1 292 ? 26.780 -14.790 -32.456 1.00 91.12 292 LYS A O 1
ATOM 2380 N N . TYR A 1 293 ? 24.563 -14.540 -32.706 1.00 92.25 293 TYR A N 1
ATOM 2381 C CA . TYR A 1 293 ? 24.545 -14.861 -34.134 1.00 92.25 293 TYR A CA 1
ATOM 2382 C C . TYR A 1 293 ? 24.903 -13.625 -34.966 1.00 92.25 293 TYR A C 1
ATOM 2384 O O . TYR A 1 293 ? 24.199 -12.619 -34.898 1.00 92.25 293 TYR A O 1
ATOM 2392 N N . LEU A 1 294 ? 25.997 -13.694 -35.723 1.00 92.50 294 LEU A N 1
ATOM 2393 C CA . LEU A 1 294 ? 26.560 -12.604 -36.516 1.00 92.50 294 LEU A CA 1
ATOM 2394 C C . LEU A 1 294 ? 26.264 -12.818 -38.002 1.00 92.50 294 LEU A C 1
ATOM 2396 O O . LEU A 1 294 ? 26.680 -13.812 -38.595 1.00 92.50 294 LEU A O 1
ATOM 2400 N N . GLN A 1 295 ? 25.595 -11.851 -38.622 1.00 93.31 295 GLN A N 1
ATOM 2401 C CA . GLN A 1 295 ? 25.262 -11.857 -40.040 1.00 93.31 295 GLN A CA 1
ATOM 2402 C C . GLN A 1 295 ? 26.363 -11.209 -40.892 1.00 93.31 295 GLN A C 1
ATOM 2404 O O . GLN A 1 295 ? 27.011 -10.236 -40.490 1.00 93.31 295 GLN A O 1
ATOM 2409 N N . HIS A 1 296 ? 26.570 -11.733 -42.099 1.00 94.31 296 HIS A N 1
ATOM 2410 C CA . HIS A 1 296 ? 27.451 -11.144 -43.116 1.00 94.31 296 HIS A CA 1
ATOM 2411 C C . HIS A 1 296 ? 26.717 -10.078 -43.934 1.00 94.31 296 HIS A C 1
ATOM 2413 O O . HIS A 1 296 ? 26.469 -10.234 -45.127 1.00 94.31 296 HIS A O 1
ATOM 2419 N N . ILE A 1 297 ? 26.342 -8.990 -43.263 1.00 93.06 297 ILE A N 1
ATOM 2420 C CA . ILE A 1 297 ? 25.703 -7.821 -43.880 1.00 93.06 297 ILE A CA 1
ATOM 2421 C C . ILE A 1 297 ? 26.539 -6.566 -43.643 1.00 93.06 297 ILE A C 1
ATOM 2423 O O . ILE A 1 297 ? 27.256 -6.496 -42.648 1.00 93.06 297 ILE A O 1
ATOM 2427 N N . CYS A 1 298 ? 26.446 -5.573 -44.522 1.00 92.25 298 CYS A N 1
ATOM 2428 C CA . CYS A 1 298 ? 27.152 -4.304 -44.394 1.00 92.25 298 CYS A CA 1
ATOM 2429 C C . CYS A 1 298 ? 26.704 -3.549 -43.136 1.00 92.25 298 CYS A C 1
ATOM 2431 O O . CYS A 1 298 ? 25.520 -3.245 -42.969 1.00 92.25 298 CYS A O 1
ATOM 2433 N N . ALA A 1 299 ? 27.661 -3.200 -42.275 1.00 90.00 299 ALA A N 1
ATOM 2434 C CA . ALA A 1 299 ? 27.391 -2.457 -41.047 1.00 90.00 299 ALA A CA 1
ATOM 2435 C C . ALA A 1 299 ? 26.866 -1.037 -41.316 1.00 90.00 299 ALA A C 1
ATOM 2437 O O . ALA A 1 299 ? 26.054 -0.525 -40.548 1.00 90.00 299 ALA A O 1
ATOM 2438 N N . THR A 1 300 ? 27.335 -0.385 -42.380 1.00 89.19 300 THR A N 1
ATOM 2439 C CA . THR A 1 300 ? 26.968 1.001 -42.704 1.00 89.19 300 THR A CA 1
ATOM 2440 C C . THR A 1 300 ? 25.591 1.073 -43.354 1.00 89.19 300 THR A C 1
ATOM 2442 O O . THR A 1 300 ? 24.733 1.776 -42.838 1.00 89.19 300 THR A O 1
ATOM 2445 N N . CYS A 1 301 ? 25.305 0.243 -44.364 1.00 89.31 301 CYS A N 1
ATOM 2446 C CA . CYS A 1 301 ? 23.964 0.167 -44.966 1.00 89.31 301 CYS A CA 1
ATOM 2447 C C . CYS A 1 301 ? 22.876 -0.240 -43.959 1.00 89.31 301 CYS A C 1
ATOM 2449 O O . CYS A 1 301 ? 21.735 0.204 -44.066 1.00 89.31 301 CYS A O 1
ATOM 2451 N N . TRP A 1 302 ? 23.215 -1.067 -42.964 1.00 89.00 302 TRP A N 1
ATOM 2452 C CA . TRP A 1 302 ? 22.281 -1.403 -41.890 1.00 89.00 302 TRP A CA 1
ATOM 2453 C C . TRP A 1 302 ? 22.062 -0.239 -40.913 1.00 89.00 302 TRP A C 1
ATOM 2455 O O . TRP A 1 302 ? 20.938 -0.014 -40.482 1.00 89.00 302 TRP A O 1
ATOM 2465 N N . ARG A 1 303 ? 23.111 0.519 -40.568 1.00 86.44 303 ARG A N 1
ATOM 2466 C CA . ARG A 1 303 ? 22.995 1.668 -39.651 1.00 86.44 303 ARG A CA 1
ATOM 2467 C C . ARG A 1 303 ? 22.304 2.877 -40.280 1.00 86.44 303 ARG A C 1
ATOM 2469 O O . ARG A 1 303 ? 21.599 3.578 -39.565 1.00 86.44 303 ARG A O 1
ATOM 2476 N N . GLU A 1 304 ? 22.532 3.122 -41.567 1.00 85.25 304 GLU A N 1
ATOM 2477 C CA . GLU A 1 304 ? 22.074 4.337 -42.253 1.00 85.25 304 GLU A CA 1
ATOM 2478 C C . GLU A 1 304 ? 20.746 4.126 -42.987 1.00 85.25 304 GLU A C 1
ATOM 2480 O O . GLU A 1 304 ? 19.821 4.911 -42.798 1.00 85.25 304 GLU A O 1
ATOM 2485 N N . ASP A 1 305 ? 20.601 3.024 -43.731 1.00 85.06 305 ASP A N 1
ATOM 2486 C CA . ASP A 1 305 ? 19.415 2.776 -44.568 1.00 85.06 305 ASP A CA 1
ATOM 2487 C C . ASP A 1 305 ? 18.471 1.706 -43.996 1.00 85.06 305 ASP A C 1
ATOM 2489 O O . ASP A 1 305 ? 17.459 1.372 -44.616 1.00 85.06 305 ASP A O 1
ATOM 2493 N N . ASN A 1 306 ? 18.823 1.097 -42.857 1.00 85.94 306 ASN A N 1
ATOM 2494 C CA . ASN A 1 306 ? 18.156 -0.089 -42.300 1.00 85.94 306 ASN A CA 1
ATOM 2495 C C . ASN A 1 306 ? 17.987 -1.230 -43.334 1.00 85.94 306 ASN A C 1
ATOM 2497 O O . ASN A 1 306 ? 17.017 -1.993 -43.315 1.00 85.94 306 ASN A O 1
ATOM 2501 N N . ARG A 1 307 ? 18.935 -1.346 -44.282 1.00 86.81 307 ARG A N 1
ATOM 2502 C CA . ARG A 1 307 ? 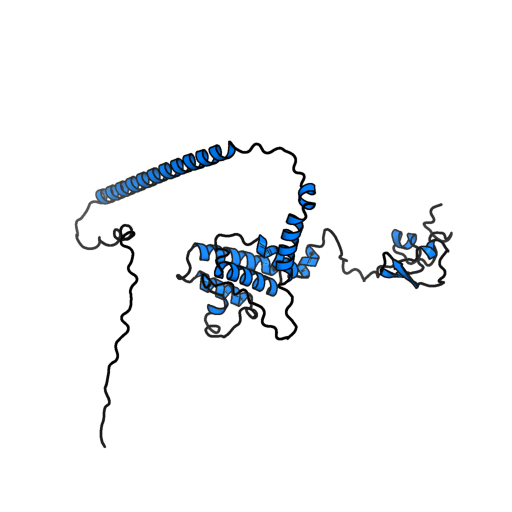18.890 -2.306 -45.397 1.00 86.81 307 ARG A CA 1
ATOM 2503 C C . ARG A 1 307 ? 19.918 -3.417 -45.209 1.00 86.81 307 ARG A C 1
ATOM 2505 O O . ARG A 1 307 ? 21.110 -3.166 -45.037 1.00 86.81 307 ARG A O 1
ATOM 2512 N N . LYS A 1 308 ? 19.475 -4.674 -45.331 1.00 88.50 308 LYS A N 1
ATOM 2513 C CA . LYS A 1 308 ? 20.370 -5.843 -45.373 1.00 88.50 308 LYS A CA 1
ATOM 2514 C C . LYS A 1 308 ? 21.078 -5.905 -46.728 1.00 88.50 308 LYS A C 1
ATOM 2516 O O . LYS A 1 308 ? 20.510 -6.383 -47.707 1.00 88.50 308 LYS A O 1
ATOM 2521 N N . ALA A 1 309 ? 22.305 -5.399 -46.782 1.00 89.25 309 ALA A N 1
ATOM 2522 C CA . ALA A 1 309 ? 23.161 -5.481 -47.961 1.00 89.25 309 ALA A CA 1
ATOM 2523 C C . ALA A 1 309 ? 24.286 -6.501 -47.732 1.00 89.25 309 ALA A C 1
ATOM 2525 O O . ALA A 1 309 ? 25.001 -6.416 -46.738 1.00 89.25 309 ALA A O 1
ATOM 2526 N N . TYR A 1 310 ? 24.446 -7.472 -48.633 1.00 91.25 310 TYR A N 1
ATOM 2527 C CA . TYR A 1 310 ? 25.391 -8.590 -48.487 1.00 91.25 310 TYR A CA 1
ATOM 2528 C C . TYR A 1 310 ? 26.759 -8.274 -49.104 1.00 91.25 310 TYR A C 1
ATOM 2530 O O . TYR A 1 310 ? 27.246 -8.967 -49.993 1.00 91.25 310 TYR A O 1
ATOM 2538 N N . HIS A 1 311 ? 27.379 -7.194 -48.639 1.00 91.06 311 HIS A N 1
ATOM 2539 C CA . HIS A 1 311 ? 28.753 -6.826 -48.970 1.00 91.06 311 HIS A CA 1
ATOM 2540 C C . HIS A 1 311 ? 29.443 -6.254 -47.723 1.00 91.06 311 HIS A C 1
ATOM 2542 O O . HIS A 1 311 ? 28.766 -5.775 -46.810 1.00 91.06 311 HIS A O 1
ATOM 2548 N N . PRO A 1 312 ? 30.781 -6.290 -47.635 1.00 89.25 312 PRO A N 1
ATOM 2549 C CA . PRO A 1 312 ? 31.490 -5.587 -46.574 1.00 89.25 312 PRO A CA 1
ATOM 2550 C C . PRO A 1 312 ? 31.370 -4.066 -46.753 1.00 89.25 312 PRO A C 1
ATOM 2552 O O . PRO A 1 312 ? 31.200 -3.577 -47.872 1.00 89.25 312 PRO A O 1
ATOM 2555 N N . GLU A 1 313 ? 31.502 -3.305 -45.665 1.00 86.69 313 GLU A N 1
ATOM 2556 C CA . GLU A 1 313 ? 31.587 -1.830 -45.708 1.00 86.69 313 GLU A CA 1
ATOM 2557 C C . GLU A 1 313 ? 32.756 -1.320 -46.572 1.00 86.69 313 GLU A C 1
ATOM 2559 O O . GLU A 1 313 ? 32.669 -0.259 -47.175 1.00 86.69 313 GLU A O 1
ATOM 2564 N N . SER A 1 314 ? 33.818 -2.122 -46.691 1.00 83.44 314 SER A N 1
ATOM 2565 C CA . SER A 1 314 ? 35.004 -1.868 -47.521 1.00 83.44 314 SER A CA 1
ATOM 2566 C C . SER A 1 314 ? 34.852 -2.304 -48.990 1.00 83.44 314 SER A C 1
ATOM 2568 O O . SER A 1 314 ? 35.844 -2.454 -49.708 1.00 83.44 314 SER A O 1
ATOM 2570 N N . SER A 1 315 ? 33.636 -2.621 -49.436 1.00 85.38 315 SER A N 1
ATOM 2571 C CA . SER A 1 315 ? 33.355 -2.921 -50.843 1.00 85.38 315 SER A CA 1
ATOM 2572 C C . SER A 1 315 ? 33.120 -1.634 -51.630 1.00 85.38 315 SER A C 1
ATOM 2574 O O . SER A 1 315 ? 32.424 -0.748 -51.149 1.00 85.38 315 SER A O 1
ATOM 2576 N N . GLU A 1 316 ? 33.607 -1.587 -52.869 1.00 83.31 316 GLU A N 1
ATOM 2577 C CA . GLU A 1 316 ? 33.320 -0.516 -53.842 1.00 83.31 316 GLU A CA 1
ATOM 2578 C C . GLU A 1 316 ? 31.832 -0.438 -54.222 1.00 83.31 316 GLU A C 1
ATOM 2580 O O . GLU A 1 316 ? 31.360 0.558 -54.754 1.00 83.31 316 GLU A O 1
ATOM 2585 N N . ILE A 1 317 ? 31.077 -1.498 -53.923 1.00 85.00 317 ILE A N 1
ATOM 2586 C CA . ILE A 1 317 ? 29.633 -1.593 -54.164 1.00 85.00 317 ILE A CA 1
ATOM 2587 C C . ILE A 1 317 ? 28.842 -0.883 -53.045 1.00 85.00 317 ILE A C 1
ATOM 2589 O O . ILE A 1 317 ? 27.641 -0.652 -53.181 1.00 85.00 317 ILE A O 1
ATOM 2593 N N . CYS A 1 318 ? 29.489 -0.532 -51.925 1.00 85.19 318 CYS A N 1
ATOM 2594 C CA . CYS A 1 318 ? 28.832 0.133 -50.806 1.00 85.19 318 CYS A CA 1
ATOM 2595 C C . CYS A 1 318 ? 28.530 1.605 -51.149 1.00 85.19 318 CYS A C 1
ATOM 2597 O O . CYS A 1 318 ? 29.470 2.367 -51.376 1.00 85.19 318 CYS A O 1
ATOM 2599 N N . PRO A 1 319 ? 27.259 2.053 -51.114 1.00 83.62 319 PRO A N 1
ATOM 2600 C CA . PRO A 1 319 ? 26.905 3.450 -51.396 1.00 83.62 319 PRO A CA 1
ATOM 2601 C C . PRO A 1 319 ? 27.484 4.433 -50.368 1.00 83.62 319 PRO A C 1
ATOM 2603 O O . PRO A 1 319 ? 27.670 5.606 -50.674 1.00 83.62 319 PRO A O 1
ATOM 2606 N N . HIS A 1 320 ? 27.816 3.933 -49.175 1.00 81.81 320 HIS A N 1
ATOM 2607 C CA . HIS A 1 320 ? 28.353 4.699 -48.048 1.00 81.81 320 HIS A CA 1
ATOM 2608 C C . HIS A 1 320 ? 29.841 4.436 -47.830 1.00 81.81 320 HIS A C 1
ATOM 2610 O O . HIS A 1 320 ? 30.335 4.486 -46.702 1.00 81.81 320 HIS A O 1
ATOM 2616 N N . GLN A 1 321 ? 30.562 4.073 -48.893 1.00 75.31 321 GLN A N 1
ATOM 2617 C CA . GLN A 1 321 ? 32.006 3.921 -48.821 1.00 75.31 321 GLN A CA 1
ATOM 2618 C C . GLN A 1 321 ? 32.617 5.281 -48.466 1.00 75.31 321 GLN A C 1
ATOM 2620 O O . GLN A 1 321 ? 32.687 6.193 -49.290 1.00 75.31 321 GLN A O 1
ATOM 2625 N N . THR A 1 322 ? 33.053 5.426 -47.216 1.00 63.56 322 THR A N 1
ATOM 2626 C CA . THR A 1 322 ? 33.901 6.543 -46.811 1.00 63.56 322 THR A CA 1
ATOM 2627 C C . THR A 1 322 ? 35.189 6.450 -47.621 1.00 63.56 322 THR A C 1
ATOM 2629 O O . THR A 1 322 ? 35.940 5.486 -47.449 1.00 63.56 322 THR A O 1
ATOM 2632 N N . LYS A 1 323 ? 35.369 7.397 -48.549 1.00 52.94 323 LYS A N 1
ATOM 2633 C CA . LYS A 1 323 ? 36.606 7.585 -49.314 1.00 52.94 323 LYS A CA 1
ATOM 2634 C C . LYS A 1 323 ? 37.808 7.777 -48.403 1.00 52.94 323 LYS A C 1
ATOM 2636 O O . LYS A 1 323 ? 37.646 8.459 -47.365 1.00 52.94 323 LYS A O 1
#